Protein AF-U9T0Z0-F1 (afdb_monomer)

Solvent-accessible surface area (backbone atoms only — not comparable to full-atom values): 13185 Å² total; per-residue (Å²): 135,90,80,74,89,75,88,67,80,70,79,45,69,68,58,52,52,53,51,50,36,54,51,32,41,50,52,10,40,52,52,12,49,50,50,34,54,51,54,52,49,54,47,60,71,78,51,63,53,60,52,61,69,59,47,53,51,52,47,53,55,44,47,52,53,16,51,50,51,20,57,74,44,50,58,76,56,71,84,75,37,46,68,58,51,52,53,43,55,50,54,50,49,59,52,48,50,54,53,51,52,52,36,50,52,38,44,35,52,50,36,49,51,50,48,53,53,42,40,58,67,46,45,52,54,38,68,36,91,92,51,44,49,92,47,71,64,55,47,49,53,27,47,49,52,35,52,52,52,43,68,74,71,43,64,75,57,70,54,38,50,55,50,49,48,47,48,65,48,62,50,44,52,56,48,50,58,48,42,54,53,50,50,54,49,51,53,50,53,49,53,52,50,53,53,51,50,53,51,52,53,50,50,53,54,51,51,54,52,50,54,50,54,51,52,51,51,54,48,54,53,49,54,52,49,52,54,50,52,54,51,51,53,52,50,53,54,52,52,56,61,76,73,109

Organism: Rhizophagus irregularis (strain DAOM 181602 / DAOM 197198 / MUCL 43194) (NCBI:txid747089)

pLDDT: mean 91.02, std 11.85, range [38.59, 98.25]

Nearest PDB structures (foldseek):
  5nen-assembly1_B  TM=2.414E-01  e=6.966E+00  Serratia marcescens

Sequence (244 aa):
MNSNTNNLDKLSLPTQYTSLINFMSKLAIDIGFTYYSTMMTIRSIDDFPINWEDFENEHSMILSQADFLFNEKLIGSYHQTLDIRKEFDNLIEDEKNKFTEKNSESVKNYNLNLANSLWQVHVSPGLTADSLFEDYNEFNNALDSFMQEYTNKSFTGSEAMDIYNQYKDDKTESALETLDKMFKLRDATKAVKDAHQELIDQINQSQERLNLLLSEKYQEEFEYNEQIEELISKIDELTLQLSN

Mean predicted aligned error: 10.2 Å

Secondary structure (DSSP, 8-state):
------------HHHHHHHHHHHHHHHHHHHHHHHHHHHHHHHHHHS-S--HHHHHHHHHHHHHHHHHHHHHH--S-HHHHHHHHHHHHHHHHHHHHHHHHHHHHHHHHHHHHHHHHHHHHHTGGGGSSTT--SSHHHHHHHHHHHHHHHHHHSPPSHHHHHHHHHIIIIIHHHHHHHHHHHHHHHHHHHHHHHHHHHHHHHHHHHHHHHHHHHHHHHHHHHHHHHHHHHHHHHHHHHHHHHT-

Radius of gyration: 48.62 Å; Cα contacts (8 Å, |Δi|>4): 127; chains: 1; bounding box: 89×40×178 Å

InterPro domains:
  IPR036543 Guanylate-binding protein, C-terminal domain superfamily [SSF48340] (20-227)

Foldseek 3Di:
DDDDDDPCPPCDPVNVVLVQQVVLLVVLLCQLLVQLLVQLVVCLVPPALDFPVVLVVSNVVSNVVSVVSSVVSHDDDCVSCVVSVVVSVVSSVVSSVVSVVSNLVRLLVVLLVLLVVLCVVQAVQCLDLVNPDPDVVSNVVSVVVSLVVSVVPGRDDPSNVVSSVCCVPVVVVVSVVSNVVSVVVVVVVVVVVVVVVVVVVVVVVVVVVVVVVVVVVVVVVVVVVVVVVVVVVVVVVVVVVVVD

Structure (mmCIF, N/CA/C/O backbone):
data_AF-U9T0Z0-F1
#
_entry.id   AF-U9T0Z0-F1
#
loop_
_atom_site.group_PDB
_atom_site.id
_atom_site.type_symbol
_atom_site.label_atom_id
_atom_site.label_alt_id
_atom_site.label_comp_id
_atom_site.label_asym_id
_atom_site.label_entity_id
_atom_site.label_seq_id
_atom_site.pdbx_PDB_ins_code
_atom_site.Cartn_x
_atom_site.Cartn_y
_atom_site.Cartn_z
_atom_site.occupancy
_atom_site.B_iso_or_equiv
_atom_site.auth_seq_id
_atom_site.auth_comp_id
_atom_site.auth_asym_id
_atom_site.auth_atom_id
_atom_site.pdbx_PDB_model_num
ATOM 1 N N . MET A 1 1 ? 33.581 -30.978 -75.141 1.00 38.59 1 MET A N 1
ATOM 2 C CA . MET A 1 1 ? 34.563 -29.928 -74.814 1.00 38.59 1 MET A CA 1
ATOM 3 C C . MET A 1 1 ? 33.942 -29.031 -73.764 1.00 38.59 1 MET A C 1
ATOM 5 O O . MET A 1 1 ? 32.958 -28.365 -74.047 1.00 38.59 1 MET A O 1
ATOM 9 N N . ASN A 1 2 ? 34.469 -29.130 -72.544 1.00 43.91 2 ASN A N 1
ATOM 10 C CA . ASN A 1 2 ? 34.255 -28.175 -71.462 1.00 43.91 2 ASN A CA 1
ATOM 11 C C . ASN A 1 2 ? 34.770 -26.802 -71.886 1.00 43.91 2 ASN A C 1
ATOM 13 O O . ASN A 1 2 ? 35.886 -26.736 -72.391 1.00 43.91 2 ASN A O 1
ATOM 17 N N . SER A 1 3 ? 34.012 -25.752 -71.575 1.00 41.00 3 SER A N 1
ATOM 18 C CA . SER A 1 3 ? 34.565 -24.507 -71.034 1.00 41.00 3 SER A CA 1
ATOM 19 C C . SER A 1 3 ? 33.463 -23.710 -70.334 1.00 41.00 3 SER A C 1
ATOM 21 O O . SER A 1 3 ? 32.743 -22.929 -70.940 1.00 41.00 3 SER A O 1
ATOM 23 N N . ASN A 1 4 ? 33.381 -23.968 -69.029 1.00 44.31 4 ASN A N 1
ATOM 24 C CA . ASN A 1 4 ? 33.271 -22.996 -67.945 1.00 44.31 4 ASN A CA 1
ATOM 25 C C . ASN A 1 4 ? 32.128 -21.973 -67.980 1.00 44.31 4 ASN A C 1
ATOM 27 O O . ASN A 1 4 ? 32.244 -20.866 -68.498 1.00 44.31 4 ASN A O 1
ATOM 31 N N . THR A 1 5 ? 31.074 -22.340 -67.251 1.00 51.12 5 THR A N 1
ATOM 32 C CA . THR A 1 5 ? 30.566 -21.586 -66.093 1.00 51.12 5 THR A CA 1
ATOM 33 C C . THR A 1 5 ? 31.312 -20.279 -65.793 1.00 51.12 5 THR A C 1
ATOM 35 O O . THR A 1 5 ? 32.360 -20.291 -65.153 1.00 51.12 5 THR A O 1
ATOM 38 N N . ASN A 1 6 ? 30.719 -19.150 -66.165 1.00 44.09 6 ASN A N 1
ATOM 39 C CA . ASN A 1 6 ? 30.949 -17.881 -65.485 1.00 44.09 6 ASN A CA 1
ATOM 40 C C . ASN A 1 6 ? 29.582 -17.337 -65.066 1.00 44.09 6 ASN A C 1
ATOM 42 O O . ASN A 1 6 ? 29.103 -16.340 -65.600 1.00 44.09 6 ASN A O 1
ATOM 46 N N . ASN A 1 7 ? 28.971 -18.002 -64.079 1.00 47.88 7 ASN A N 1
ATOM 47 C CA . ASN A 1 7 ? 28.040 -17.354 -63.153 1.00 47.88 7 ASN A CA 1
ATOM 48 C C . ASN A 1 7 ? 28.842 -16.356 -62.306 1.00 47.88 7 ASN A C 1
ATOM 50 O O . ASN A 1 7 ? 29.048 -16.537 -61.111 1.00 47.88 7 ASN A O 1
ATOM 54 N N . LEU A 1 8 ? 29.374 -15.325 -62.957 1.00 46.47 8 LEU A N 1
ATOM 55 C CA . LEU A 1 8 ? 29.765 -14.105 -62.283 1.00 46.47 8 LEU A CA 1
ATOM 56 C C . LEU A 1 8 ? 28.488 -13.268 -62.238 1.00 46.47 8 LEU A C 1
ATOM 58 O O . LEU A 1 8 ? 28.290 -12.372 -63.060 1.00 46.47 8 LEU A O 1
ATOM 62 N N . ASP A 1 9 ? 27.614 -13.594 -61.285 1.00 53.09 9 ASP A N 1
ATOM 63 C CA . ASP A 1 9 ? 26.714 -12.610 -60.692 1.00 53.09 9 ASP A CA 1
ATOM 64 C C . ASP A 1 9 ? 27.615 -11.488 -60.169 1.00 53.09 9 ASP A C 1
ATOM 66 O O . ASP A 1 9 ? 28.145 -11.527 -59.058 1.00 53.09 9 ASP A O 1
ATOM 70 N N . LYS A 1 10 ? 27.934 -10.541 -61.056 1.00 55.72 10 LYS A N 1
ATOM 71 C CA . LYS A 1 10 ? 28.800 -9.407 -60.769 1.00 55.72 10 LYS A CA 1
ATOM 72 C C . LYS A 1 10 ? 28.092 -8.578 -59.710 1.00 55.72 10 LYS A C 1
ATOM 74 O O . LYS A 1 10 ? 27.240 -7.757 -60.039 1.00 55.72 10 LYS A O 1
ATOM 79 N N . LEU A 1 11 ? 28.466 -8.790 -58.451 1.00 50.94 11 LEU A N 1
ATOM 80 C CA . LEU A 1 11 ? 28.248 -7.842 -57.366 1.00 50.94 11 LEU A CA 1
ATOM 81 C C . LEU A 1 11 ? 28.642 -6.456 -57.879 1.00 50.94 11 LEU A C 1
ATOM 83 O O . LEU A 1 11 ? 29.819 -6.168 -58.096 1.00 50.94 11 LEU A O 1
ATOM 87 N N . SER A 1 12 ? 27.642 -5.622 -58.147 1.00 57.31 12 SER A N 1
ATOM 88 C CA . SER A 1 12 ? 27.884 -4.241 -58.533 1.00 57.31 12 SER A CA 1
ATOM 89 C C . SER A 1 12 ? 28.393 -3.478 -57.304 1.00 57.31 12 SER A C 1
ATOM 91 O O . SER A 1 12 ? 27.980 -3.772 -56.180 1.00 57.31 12 SER A O 1
ATOM 93 N N . LEU A 1 13 ? 29.288 -2.502 -57.496 1.00 60.97 13 LEU A N 1
ATOM 94 C CA . LEU A 1 13 ? 29.787 -1.643 -56.409 1.00 60.97 13 LEU A CA 1
ATOM 95 C C . LEU A 1 13 ? 28.650 -1.039 -55.547 1.00 60.97 13 LEU A C 1
ATOM 97 O O . LEU A 1 13 ? 28.779 -1.061 -54.323 1.00 60.97 13 LEU A O 1
ATOM 101 N N . PRO A 1 14 ? 27.509 -0.594 -56.122 1.00 65.44 14 PRO A N 1
ATOM 102 C CA . PRO A 1 14 ? 26.334 -0.199 -55.341 1.00 65.44 14 PRO A CA 1
ATOM 103 C C . PRO A 1 14 ? 25.809 -1.296 -54.404 1.00 65.44 14 PRO A C 1
ATOM 105 O O . PRO A 1 14 ? 25.533 -1.026 -53.240 1.00 65.44 14 PRO A O 1
ATOM 108 N N . THR A 1 15 ? 25.731 -2.548 -54.870 1.00 70.25 15 THR A N 1
ATOM 109 C CA . THR A 1 15 ? 25.259 -3.690 -54.066 1.00 70.25 15 THR A CA 1
ATOM 110 C C . THR A 1 15 ? 26.206 -4.003 -52.904 1.00 70.25 15 THR A C 1
ATOM 112 O O . THR A 1 15 ? 25.755 -4.342 -51.810 1.00 70.25 15 THR A O 1
ATOM 115 N N . GLN A 1 16 ? 27.519 -3.858 -53.112 1.00 73.00 16 GLN A N 1
ATOM 116 C CA . GLN A 1 16 ? 28.525 -4.045 -52.061 1.00 73.00 16 GLN A CA 1
ATOM 117 C C . GLN A 1 16 ? 28.451 -2.942 -50.999 1.00 73.00 16 GLN A C 1
ATOM 119 O O . GLN A 1 16 ? 28.505 -3.239 -49.808 1.00 73.00 16 GLN A O 1
ATOM 124 N N . TYR A 1 17 ? 28.259 -1.686 -51.415 1.00 78.75 17 TYR A N 1
ATOM 125 C CA . TYR A 1 17 ? 28.116 -0.553 -50.500 1.00 78.75 17 TYR A CA 1
ATOM 126 C C . TYR A 1 17 ? 26.843 -0.659 -49.647 1.00 78.75 17 TYR A C 1
ATOM 128 O O . TYR A 1 17 ? 26.904 -0.502 -48.431 1.00 78.75 17 TYR A O 1
ATOM 136 N N . THR A 1 18 ? 25.708 -1.029 -50.250 1.00 81.69 18 THR A N 1
ATOM 137 C CA . THR A 1 18 ? 24.464 -1.303 -49.510 1.00 81.69 18 THR A CA 1
ATOM 138 C C . THR A 1 18 ? 24.619 -2.475 -48.539 1.00 81.69 18 THR A C 1
ATOM 140 O O . THR A 1 18 ? 24.148 -2.399 -47.408 1.00 81.69 18 THR A O 1
ATOM 143 N N . SER A 1 19 ? 25.317 -3.543 -48.937 1.00 85.50 19 SER A N 1
ATOM 144 C CA . SER A 1 19 ? 25.561 -4.693 -48.053 1.00 85.50 19 SER A CA 1
ATOM 145 C C . SER A 1 19 ? 26.420 -4.315 -46.843 1.00 85.50 19 SER A C 1
ATOM 147 O O . SER A 1 19 ? 26.127 -4.741 -45.728 1.00 85.50 19 SER A O 1
ATOM 149 N N . LEU A 1 20 ? 27.445 -3.481 -47.047 1.00 88.06 20 LEU A N 1
ATOM 150 C CA . LEU A 1 20 ? 28.286 -2.969 -45.968 1.00 88.06 20 LEU A CA 1
ATOM 151 C C . LEU A 1 20 ? 27.499 -2.057 -45.018 1.00 88.06 20 LEU A C 1
ATOM 153 O O . LEU A 1 20 ? 27.616 -2.221 -43.807 1.00 88.06 20 LEU A O 1
ATOM 157 N N . ILE A 1 21 ? 26.667 -1.150 -45.546 1.00 87.44 21 ILE A N 1
ATOM 158 C CA . ILE A 1 21 ? 25.781 -0.309 -44.724 1.00 87.44 21 ILE A CA 1
ATOM 159 C C . ILE A 1 21 ? 24.859 -1.181 -43.873 1.00 87.44 21 ILE A C 1
ATOM 161 O O . ILE A 1 21 ? 24.780 -0.969 -42.668 1.00 87.44 21 ILE A O 1
ATOM 165 N N . ASN A 1 22 ? 24.215 -2.193 -44.460 1.00 88.25 22 ASN A N 1
ATOM 166 C CA . ASN A 1 22 ? 23.315 -3.083 -43.724 1.00 88.25 22 ASN A CA 1
ATOM 167 C C . ASN A 1 22 ? 24.045 -3.867 -42.624 1.00 88.25 22 ASN A C 1
ATOM 169 O O . ASN A 1 22 ? 23.523 -4.009 -41.522 1.00 88.25 22 ASN A O 1
ATOM 173 N N . PHE A 1 23 ? 25.252 -4.370 -42.907 1.00 91.56 23 PHE A N 1
ATOM 174 C CA . PHE A 1 23 ? 26.069 -5.069 -41.914 1.00 91.56 23 PHE A CA 1
ATOM 175 C C . PHE A 1 23 ? 26.463 -4.148 -40.754 1.00 91.56 23 PHE A C 1
ATOM 177 O O . PHE A 1 23 ? 26.247 -4.492 -39.594 1.00 91.56 23 PHE A O 1
ATOM 184 N N . MET A 1 24 ? 26.990 -2.962 -41.064 1.00 93.88 24 MET A N 1
ATOM 185 C CA . MET A 1 24 ? 27.407 -1.988 -40.053 1.00 93.88 24 MET A CA 1
ATOM 186 C C . MET A 1 24 ? 26.223 -1.445 -39.248 1.00 93.88 24 MET A C 1
ATOM 188 O O . MET A 1 24 ? 26.362 -1.210 -38.057 1.00 93.88 24 MET A O 1
ATOM 192 N N . SER A 1 25 ? 25.051 -1.305 -39.872 1.00 93.81 25 SER A N 1
ATOM 193 C CA . SER A 1 25 ? 23.813 -0.883 -39.207 1.00 93.81 25 SER A CA 1
ATOM 194 C C . SER A 1 25 ? 23.359 -1.890 -38.153 1.00 93.81 25 SER A C 1
ATOM 196 O O . SER A 1 25 ? 23.056 -1.504 -37.030 1.00 93.81 25 SER A O 1
ATOM 198 N N . LYS A 1 26 ? 23.383 -3.188 -38.481 1.00 93.81 26 LYS A N 1
ATOM 199 C CA . LYS A 1 26 ? 23.082 -4.250 -37.509 1.00 93.81 26 LYS A CA 1
ATOM 200 C C . LYS A 1 26 ? 24.097 -4.279 -36.376 1.00 93.81 26 LYS A C 1
ATOM 202 O O . LYS A 1 26 ? 23.711 -4.315 -35.219 1.00 93.81 26 LYS A O 1
ATOM 207 N N . LEU A 1 27 ? 25.384 -4.180 -36.707 1.00 95.19 27 LEU A N 1
ATOM 208 C CA . LEU A 1 27 ? 26.444 -4.120 -35.704 1.00 95.19 27 LEU A CA 1
ATOM 209 C C . LEU A 1 27 ? 26.287 -2.906 -34.769 1.00 95.19 27 LEU A C 1
ATOM 211 O O . LEU A 1 27 ? 26.534 -3.023 -33.572 1.00 95.19 27 LEU A O 1
ATOM 215 N N . ALA A 1 28 ? 25.875 -1.753 -35.302 1.00 96.12 28 ALA A N 1
ATOM 216 C CA . ALA A 1 28 ? 25.601 -0.553 -34.518 1.00 96.12 28 ALA A CA 1
ATOM 217 C C . ALA A 1 28 ? 24.442 -0.769 -33.535 1.00 96.12 28 ALA A C 1
ATOM 219 O O . ALA A 1 28 ? 24.597 -0.458 -32.353 1.00 96.12 28 ALA A O 1
ATOM 220 N N . ILE A 1 29 ? 23.321 -1.335 -34.008 1.00 97.12 29 ILE A N 1
ATOM 221 C CA . ILE A 1 29 ? 22.177 -1.705 -33.161 1.00 97.12 29 ILE A CA 1
ATOM 222 C C . ILE A 1 29 ? 22.630 -2.673 -32.068 1.00 97.12 29 ILE A C 1
ATOM 224 O O . ILE A 1 29 ? 22.435 -2.384 -30.891 1.00 97.12 29 ILE A O 1
ATOM 228 N N . ASP A 1 30 ? 23.282 -3.775 -32.446 1.00 97.19 30 ASP A N 1
ATOM 229 C CA . ASP A 1 30 ? 23.693 -4.827 -31.517 1.00 97.19 30 ASP A CA 1
ATOM 230 C C . ASP A 1 30 ? 24.586 -4.273 -30.401 1.00 97.19 30 ASP A C 1
ATOM 232 O O . ASP A 1 30 ? 24.366 -4.577 -29.231 1.00 97.19 30 ASP A O 1
ATOM 236 N N . ILE A 1 31 ? 25.572 -3.433 -30.732 1.00 96.31 31 ILE A N 1
ATOM 237 C CA . ILE A 1 31 ? 26.496 -2.862 -29.743 1.00 96.31 31 ILE A CA 1
ATOM 238 C C . ILE A 1 31 ? 25.771 -1.893 -28.806 1.00 96.31 31 ILE A C 1
ATOM 240 O O . ILE A 1 31 ? 25.906 -2.017 -27.587 1.00 96.31 31 ILE A O 1
ATOM 244 N N . GLY A 1 32 ? 25.021 -0.933 -29.357 1.00 97.69 32 GLY A N 1
ATOM 245 C CA . GLY A 1 32 ? 24.317 0.067 -28.553 1.00 97.69 32 GLY A CA 1
ATOM 246 C C . GLY A 1 32 ? 23.276 -0.578 -27.639 1.00 97.69 32 GLY A C 1
ATOM 247 O O . GLY A 1 32 ? 23.251 -0.316 -26.436 1.00 97.69 32 GLY A O 1
ATOM 248 N N . PHE A 1 33 ? 22.469 -1.488 -28.189 1.00 98.12 33 PHE A N 1
ATOM 249 C CA . PHE A 1 33 ? 21.406 -2.163 -27.454 1.00 98.12 33 PHE A CA 1
ATOM 250 C C . PHE A 1 33 ? 21.966 -3.110 -26.390 1.00 98.12 33 PHE A C 1
ATOM 252 O O . PHE A 1 33 ? 21.522 -3.078 -25.243 1.00 98.12 33 PHE A O 1
ATOM 259 N N . THR A 1 34 ? 22.989 -3.905 -26.729 1.00 97.94 34 THR A N 1
ATOM 260 C CA . THR A 1 34 ? 23.633 -4.803 -25.756 1.00 97.94 34 THR A CA 1
ATOM 261 C C . THR A 1 34 ? 24.222 -4.013 -24.597 1.00 97.94 34 THR A C 1
ATOM 263 O O . THR A 1 34 ? 24.068 -4.427 -23.449 1.00 97.94 34 THR A O 1
ATOM 266 N N . TYR A 1 35 ? 24.864 -2.871 -24.870 1.00 97.81 35 TYR A N 1
ATOM 267 C CA . TYR A 1 35 ? 25.375 -2.003 -23.813 1.00 97.81 35 TYR A CA 1
ATOM 268 C C . TYR A 1 35 ? 24.240 -1.527 -22.896 1.00 97.81 35 TYR A C 1
ATOM 270 O O . TYR A 1 35 ? 24.327 -1.709 -21.681 1.00 97.81 35 TYR A O 1
ATOM 278 N N . TYR A 1 36 ? 23.167 -0.980 -23.477 1.00 98.19 36 TYR A N 1
ATOM 279 C CA . TYR A 1 36 ? 22.010 -0.488 -22.728 1.00 98.19 36 TYR A CA 1
ATOM 280 C C . TYR A 1 36 ? 21.386 -1.579 -21.845 1.00 98.19 36 TYR A C 1
ATOM 282 O O . TYR A 1 36 ? 21.323 -1.426 -20.624 1.00 98.19 36 TYR A O 1
ATOM 290 N N . SER A 1 37 ? 20.994 -2.708 -22.445 1.00 97.31 37 SER A N 1
ATOM 291 C CA . SER A 1 37 ? 20.327 -3.813 -21.746 1.00 97.31 37 SER A CA 1
ATOM 292 C C . SER A 1 37 ? 21.221 -4.415 -20.657 1.00 97.31 37 SER A C 1
ATOM 294 O O . SER A 1 37 ? 20.757 -4.674 -19.547 1.00 97.31 37 SER A O 1
ATOM 296 N N . THR A 1 38 ? 22.528 -4.554 -20.909 1.00 96.75 38 THR A N 1
ATOM 297 C CA . THR A 1 38 ? 23.478 -5.069 -19.907 1.00 96.75 38 THR A CA 1
ATOM 298 C C . THR A 1 38 ? 23.594 -4.135 -18.707 1.00 96.75 38 THR A C 1
ATOM 300 O O . THR A 1 38 ? 23.497 -4.590 -17.568 1.00 96.75 38 THR A O 1
ATOM 303 N N . MET A 1 39 ? 23.778 -2.833 -18.941 1.00 96.06 39 MET A N 1
ATOM 304 C CA . MET A 1 39 ? 23.931 -1.872 -17.848 1.00 96.06 39 MET A CA 1
ATOM 305 C C . MET A 1 39 ? 22.646 -1.733 -17.029 1.00 96.06 39 MET A C 1
ATOM 307 O O . MET A 1 39 ? 22.704 -1.769 -15.800 1.00 96.06 39 MET A O 1
ATOM 311 N N . MET A 1 40 ? 21.484 -1.672 -17.685 1.00 94.06 40 MET A N 1
ATOM 312 C CA . MET A 1 40 ? 20.193 -1.661 -16.990 1.00 94.06 40 MET A CA 1
ATOM 313 C C . MET A 1 40 ? 19.946 -2.963 -16.218 1.00 94.06 40 MET A C 1
ATOM 315 O O . MET A 1 40 ? 19.443 -2.930 -15.096 1.00 94.06 40 MET A O 1
ATOM 319 N N . THR A 1 41 ? 20.356 -4.114 -16.762 1.00 94.31 41 THR A N 1
ATOM 320 C CA . THR A 1 41 ? 20.249 -5.404 -16.065 1.00 94.31 41 THR A CA 1
ATOM 321 C C . THR A 1 41 ? 21.049 -5.403 -14.770 1.00 94.31 41 THR A C 1
ATOM 323 O O . THR A 1 41 ? 20.492 -5.779 -13.739 1.00 94.31 41 THR A O 1
ATOM 326 N N . ILE A 1 42 ? 22.311 -4.955 -14.810 1.00 91.25 42 ILE A N 1
ATOM 327 C CA . ILE A 1 42 ? 23.180 -4.857 -13.627 1.00 91.25 42 ILE A CA 1
ATOM 328 C C . ILE A 1 42 ? 22.509 -3.988 -12.557 1.00 91.25 42 ILE A C 1
ATOM 330 O O . ILE A 1 42 ? 22.304 -4.450 -11.437 1.00 91.25 42 ILE A O 1
ATOM 334 N N . ARG A 1 43 ? 22.045 -2.788 -12.932 1.00 87.38 43 ARG A N 1
ATOM 335 C CA . ARG A 1 43 ? 21.297 -1.899 -12.027 1.00 87.38 43 ARG A CA 1
ATOM 336 C C . ARG A 1 43 ? 20.064 -2.569 -11.430 1.00 87.38 43 ARG A C 1
ATOM 338 O O . ARG A 1 43 ? 19.808 -2.464 -10.237 1.00 87.38 43 ARG A O 1
ATOM 345 N N . SER A 1 44 ? 19.314 -3.309 -12.241 1.00 84.44 44 SER A N 1
ATOM 346 C CA . SER A 1 44 ? 18.075 -3.948 -11.795 1.00 84.44 44 SER A CA 1
ATOM 347 C C . SER A 1 44 ? 18.259 -5.111 -10.816 1.00 84.44 44 SER A C 1
ATOM 349 O O . SER A 1 44 ? 17.274 -5.561 -10.229 1.00 84.44 44 SER A O 1
ATOM 351 N N . ILE A 1 45 ? 19.466 -5.673 -10.721 1.00 82.69 45 ILE A N 1
ATOM 352 C CA . ILE A 1 45 ? 19.782 -6.766 -9.794 1.00 82.69 45 ILE A CA 1
ATOM 353 C C . ILE A 1 45 ? 20.199 -6.192 -8.445 1.00 82.69 45 ILE A C 1
ATOM 355 O O . ILE A 1 45 ? 19.740 -6.682 -7.416 1.00 82.69 45 ILE A O 1
ATOM 359 N N . ASP A 1 46 ? 21.043 -5.164 -8.467 1.00 80.25 46 ASP A N 1
ATOM 360 C CA . ASP A 1 46 ? 21.693 -4.660 -7.261 1.00 80.25 46 ASP A CA 1
ATOM 361 C C . ASP A 1 46 ? 20.850 -3.601 -6.533 1.00 80.25 46 ASP A C 1
ATOM 363 O O . ASP A 1 46 ? 20.842 -3.571 -5.302 1.00 80.25 46 ASP A O 1
ATOM 367 N N . ASP A 1 47 ? 20.106 -2.772 -7.276 1.00 83.38 47 ASP A N 1
ATOM 368 C CA . ASP A 1 47 ? 19.604 -1.498 -6.748 1.00 83.38 47 ASP A CA 1
ATOM 369 C C . ASP A 1 47 ? 18.065 -1.419 -6.623 1.00 83.38 47 ASP A C 1
ATOM 371 O O . ASP A 1 47 ? 17.554 -0.486 -6.011 1.00 83.38 47 ASP A O 1
ATOM 375 N N . PHE A 1 48 ? 17.285 -2.360 -7.173 1.00 89.19 48 PHE A N 1
ATOM 376 C CA . PHE A 1 48 ? 15.813 -2.263 -7.130 1.00 89.19 48 PHE A CA 1
ATOM 377 C C . PHE A 1 48 ? 15.238 -2.562 -5.727 1.00 89.19 48 PHE A C 1
ATOM 379 O O . PHE A 1 48 ? 15.622 -3.561 -5.113 1.00 89.19 48 PHE A O 1
ATOM 386 N N . PRO A 1 49 ? 14.234 -1.794 -5.246 1.00 93.31 49 PRO A N 1
ATOM 387 C CA . PRO A 1 49 ? 13.614 -0.632 -5.895 1.00 93.31 49 PRO A CA 1
ATOM 388 C C . PRO A 1 49 ? 14.478 0.637 -5.833 1.00 93.31 49 PRO A C 1
ATOM 390 O O . PRO A 1 49 ? 15.074 0.941 -4.802 1.00 93.31 49 PRO A O 1
ATOM 393 N N . ILE A 1 50 ? 14.449 1.421 -6.913 1.00 91.56 50 ILE A N 1
ATOM 394 C CA . ILE A 1 50 ? 15.123 2.723 -7.020 1.00 91.56 50 ILE A CA 1
ATOM 395 C C . ILE A 1 50 ? 14.065 3.834 -7.050 1.00 91.56 50 ILE A C 1
ATOM 397 O O . ILE A 1 50 ? 12.978 3.654 -7.609 1.00 91.56 50 ILE A O 1
ATOM 401 N N . ASN A 1 51 ? 14.383 5.003 -6.482 1.00 92.12 51 ASN A N 1
ATOM 402 C CA . ASN A 1 51 ? 13.547 6.193 -6.642 1.00 92.12 51 ASN A CA 1
ATOM 403 C C . ASN A 1 51 ? 13.412 6.561 -8.132 1.00 92.12 51 ASN A C 1
ATOM 405 O O . ASN A 1 51 ? 14.375 6.466 -8.886 1.00 92.12 51 ASN A O 1
ATOM 409 N N . TRP A 1 52 ? 12.230 7.010 -8.553 1.00 93.44 52 TRP A N 1
ATOM 410 C CA . TRP A 1 52 ? 11.968 7.412 -9.934 1.00 93.44 52 TRP A CA 1
ATOM 411 C C . TRP A 1 52 ? 12.921 8.486 -10.471 1.00 93.44 52 TRP A C 1
ATOM 413 O O . TRP A 1 52 ? 13.304 8.414 -11.636 1.00 93.44 52 TRP A O 1
ATOM 423 N N . GLU A 1 53 ? 13.336 9.450 -9.647 1.00 93.06 53 GLU A N 1
ATOM 424 C CA . GLU A 1 53 ? 14.299 10.475 -10.073 1.00 93.06 53 GLU A CA 1
ATOM 425 C C . GLU A 1 53 ? 15.659 9.852 -10.417 1.00 93.06 53 GLU A C 1
ATOM 427 O O . GLU A 1 53 ? 16.206 10.086 -11.496 1.00 93.06 53 GLU A O 1
ATOM 432 N N . ASP A 1 54 ? 16.170 8.994 -9.535 1.00 92.81 54 ASP A N 1
ATOM 433 C CA . ASP A 1 54 ? 17.433 8.286 -9.743 1.00 92.81 54 ASP A CA 1
ATOM 434 C C . ASP A 1 54 ? 17.337 7.302 -10.918 1.00 92.81 54 ASP A C 1
ATOM 436 O O . ASP A 1 54 ? 18.259 7.215 -11.730 1.00 92.81 54 ASP A O 1
ATOM 440 N N . PHE A 1 55 ? 16.201 6.614 -11.063 1.00 94.06 55 PHE A N 1
ATOM 441 C CA . PHE A 1 55 ? 15.936 5.709 -12.179 1.00 94.06 55 PHE A CA 1
ATOM 442 C C . PHE A 1 55 ? 16.008 6.435 -13.531 1.00 94.06 55 PHE A C 1
ATOM 444 O O . PHE A 1 55 ? 16.701 5.970 -14.437 1.00 94.06 55 PHE A O 1
ATOM 451 N N . GLU A 1 56 ? 15.346 7.588 -13.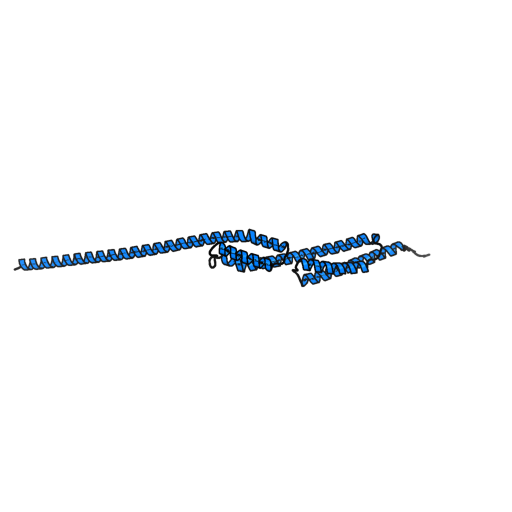680 1.00 94.00 56 GLU A N 1
ATOM 452 C CA . GLU A 1 56 ? 15.371 8.355 -14.936 1.00 94.00 56 GLU A CA 1
ATOM 453 C C . GLU A 1 56 ? 16.749 8.977 -15.216 1.00 94.00 56 GLU A C 1
ATOM 455 O O . GLU A 1 56 ? 17.174 9.056 -16.376 1.00 94.00 56 GLU A O 1
ATOM 460 N N . ASN A 1 57 ? 17.482 9.376 -14.172 1.00 94.50 57 ASN A N 1
ATOM 461 C CA . ASN A 1 57 ? 18.849 9.883 -14.298 1.00 94.50 57 ASN A CA 1
ATOM 462 C C . ASN A 1 57 ? 19.812 8.795 -14.798 1.00 94.50 57 ASN A C 1
ATOM 464 O O . ASN A 1 57 ? 20.542 9.010 -15.771 1.00 94.50 57 ASN A O 1
ATOM 468 N N . GLU A 1 58 ? 19.787 7.614 -14.178 1.00 92.69 58 GLU A N 1
ATOM 469 C CA . GLU A 1 58 ? 20.594 6.461 -14.593 1.00 92.69 58 GLU A CA 1
ATOM 470 C C . GLU A 1 58 ? 20.224 6.013 -16.009 1.00 92.69 58 GLU A C 1
ATOM 472 O O . GLU A 1 58 ? 21.105 5.827 -16.852 1.00 92.69 58 GLU A O 1
ATOM 477 N N . HIS A 1 59 ? 18.924 5.932 -16.307 1.00 94.69 59 HIS A N 1
ATOM 478 C CA . HIS A 1 59 ? 18.433 5.621 -17.644 1.00 94.69 59 HIS A CA 1
ATOM 479 C C . HIS A 1 59 ? 18.994 6.592 -18.690 1.00 94.69 59 HIS A C 1
ATOM 481 O O . HIS A 1 59 ? 19.523 6.171 -19.719 1.00 94.69 59 HIS A O 1
ATOM 487 N N . SER A 1 60 ? 18.921 7.898 -18.421 1.00 96.44 60 SER A N 1
ATOM 488 C CA . SER A 1 60 ? 19.411 8.936 -19.333 1.00 96.44 60 SER A CA 1
ATOM 489 C C . SER A 1 60 ? 20.921 8.837 -19.563 1.00 96.44 60 SER A C 1
ATOM 491 O O . SER A 1 60 ? 21.391 8.987 -20.694 1.00 96.44 60 SER A O 1
ATOM 493 N N . MET A 1 61 ? 21.692 8.547 -18.512 1.00 96.44 61 MET A N 1
ATOM 494 C CA . MET A 1 61 ? 23.141 8.364 -18.610 1.00 96.44 61 MET A CA 1
ATOM 495 C C . MET A 1 61 ? 23.503 7.129 -19.446 1.00 96.44 61 MET A C 1
ATOM 497 O O . MET A 1 61 ? 24.347 7.212 -20.343 1.00 96.44 61 MET A O 1
ATOM 501 N N . ILE A 1 62 ? 22.859 5.991 -19.176 1.00 97.00 62 ILE A N 1
ATOM 502 C CA . ILE A 1 62 ? 23.105 4.733 -19.891 1.00 97.00 62 ILE A CA 1
ATOM 503 C C . ILE A 1 62 ? 22.692 4.866 -21.359 1.00 97.00 62 ILE A C 1
ATOM 505 O O . ILE A 1 62 ? 23.459 4.472 -22.241 1.00 97.00 62 ILE A O 1
ATOM 509 N N . LEU A 1 63 ? 21.530 5.469 -21.630 1.00 97.50 63 LEU A N 1
ATOM 510 C CA . LEU A 1 63 ? 21.046 5.720 -22.984 1.00 97.50 63 LEU A CA 1
ATOM 511 C C . LEU A 1 63 ? 22.007 6.612 -23.769 1.00 97.50 63 LEU A C 1
ATOM 513 O O . LEU A 1 63 ? 22.381 6.257 -24.879 1.00 97.50 63 LEU A O 1
ATOM 517 N N . SER A 1 64 ? 22.484 7.711 -23.181 1.00 97.69 64 SER A N 1
ATOM 518 C CA . SER A 1 64 ? 23.453 8.602 -23.832 1.00 97.69 64 SER A CA 1
ATOM 519 C C . SER A 1 64 ? 24.713 7.854 -24.295 1.00 97.69 64 SER A C 1
ATOM 521 O O . SER A 1 64 ? 25.198 8.046 -25.414 1.00 97.69 64 SER A O 1
ATOM 523 N N . GLN A 1 65 ? 25.219 6.932 -23.470 1.00 97.75 65 GLN A N 1
ATOM 524 C CA . GLN A 1 65 ? 26.379 6.118 -23.830 1.00 97.75 65 GLN A CA 1
ATOM 525 C C . GLN A 1 65 ? 26.046 5.044 -24.881 1.00 97.75 65 GLN A C 1
ATOM 527 O O . GLN A 1 65 ? 26.861 4.796 -25.773 1.00 97.75 65 GLN A O 1
ATOM 532 N N . ALA A 1 66 ? 24.863 4.431 -24.817 1.00 97.81 66 ALA A N 1
ATOM 533 C CA . ALA A 1 66 ? 24.381 3.499 -25.836 1.00 97.81 66 ALA A CA 1
ATOM 534 C C . ALA A 1 66 ? 24.228 4.187 -27.204 1.00 97.81 66 ALA A C 1
ATOM 536 O O . ALA A 1 66 ? 24.713 3.674 -28.213 1.00 97.81 66 ALA A O 1
ATOM 537 N N . ASP A 1 67 ? 23.636 5.383 -27.219 1.00 97.31 67 ASP A N 1
ATOM 538 C CA . ASP A 1 67 ? 23.497 6.253 -28.386 1.00 97.31 67 ASP A CA 1
ATOM 539 C C . ASP A 1 67 ? 24.859 6.615 -28.980 1.00 97.31 67 ASP A C 1
ATOM 541 O O . ASP A 1 67 ? 25.049 6.573 -30.198 1.00 97.31 67 ASP A O 1
ATOM 545 N N . PHE A 1 68 ? 25.833 6.966 -28.137 1.00 97.50 68 PHE A N 1
ATOM 546 C CA . PHE A 1 68 ? 27.190 7.247 -28.595 1.00 97.50 68 PHE A CA 1
ATOM 547 C C . PHE A 1 68 ? 27.794 6.039 -29.325 1.00 97.50 68 PHE A C 1
ATOM 549 O O . PHE A 1 68 ? 28.287 6.183 -30.444 1.00 97.50 68 PHE A O 1
ATOM 556 N N . LEU A 1 69 ? 27.710 4.847 -28.725 1.00 96.88 69 LEU A N 1
ATOM 557 C CA . LEU A 1 69 ? 28.257 3.615 -29.303 1.00 96.88 69 LEU A CA 1
ATOM 558 C C . LEU A 1 69 ? 27.548 3.217 -30.604 1.00 96.88 69 LEU A C 1
ATOM 560 O O . LEU A 1 69 ? 28.205 2.812 -31.565 1.00 96.88 69 LEU A O 1
ATOM 564 N N . PHE A 1 70 ? 26.225 3.375 -30.655 1.00 97.06 70 PHE A N 1
ATOM 565 C CA . PHE A 1 70 ? 25.429 3.174 -31.862 1.00 97.06 70 PHE A CA 1
ATOM 566 C C . PHE A 1 70 ? 25.901 4.106 -32.991 1.00 97.06 70 PHE A C 1
ATOM 568 O O . PHE A 1 70 ? 26.247 3.650 -34.084 1.00 97.06 70 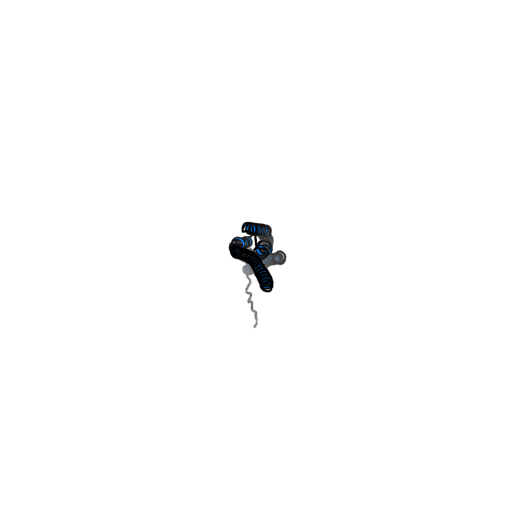PHE A O 1
ATOM 575 N N . ASN A 1 71 ? 25.997 5.412 -32.720 1.00 94.56 71 ASN A N 1
ATOM 576 C CA . ASN A 1 71 ? 26.380 6.403 -33.728 1.00 94.56 71 ASN A CA 1
ATOM 577 C C . ASN A 1 71 ? 27.836 6.253 -34.193 1.00 94.56 71 ASN A C 1
ATOM 579 O O . ASN A 1 71 ? 28.127 6.526 -35.354 1.00 94.56 71 ASN A O 1
ATOM 583 N N . GLU A 1 72 ? 28.749 5.795 -33.330 1.00 95.12 72 GLU A N 1
ATOM 584 C CA . GLU A 1 72 ? 30.153 5.558 -33.695 1.00 95.12 72 GLU A CA 1
ATOM 585 C C . GLU A 1 72 ? 30.299 4.476 -34.781 1.00 95.12 72 GLU A C 1
ATOM 587 O O . GLU A 1 72 ? 31.227 4.515 -35.592 1.00 95.12 72 GLU A O 1
ATOM 592 N N . LYS A 1 73 ? 29.389 3.494 -34.807 1.00 91.44 73 LYS A N 1
ATOM 593 C CA . LYS A 1 73 ? 29.417 2.374 -35.763 1.00 91.44 73 LYS A CA 1
ATOM 594 C C . LYS A 1 73 ? 28.517 2.580 -36.973 1.00 91.44 73 LYS A C 1
ATOM 596 O O . LYS A 1 73 ? 28.700 1.903 -37.987 1.00 91.44 73 LYS A O 1
ATOM 601 N N . LEU A 1 74 ? 27.571 3.506 -36.889 1.00 91.56 74 LEU A N 1
ATOM 602 C CA . LEU A 1 74 ? 26.636 3.787 -37.964 1.00 91.56 74 LEU A CA 1
ATOM 603 C C . LEU A 1 74 ? 27.345 4.463 -39.147 1.00 91.56 74 LEU A C 1
ATOM 605 O O . LEU A 1 74 ? 28.001 5.493 -39.005 1.00 91.56 74 LEU A O 1
ATOM 609 N N . ILE A 1 75 ? 27.179 3.898 -40.345 1.00 88.62 75 ILE A N 1
ATOM 610 C CA . ILE A 1 75 ? 27.703 4.472 -41.590 1.00 88.62 75 ILE A CA 1
ATOM 611 C C . ILE A 1 75 ? 26.579 4.693 -42.601 1.00 88.62 75 ILE A C 1
ATOM 613 O O . ILE A 1 75 ? 25.643 3.903 -42.699 1.00 88.62 75 ILE A O 1
ATOM 617 N N . GLY A 1 76 ? 26.707 5.750 -43.397 1.00 85.94 76 GLY A N 1
ATOM 618 C CA . GLY A 1 76 ? 25.725 6.134 -44.409 1.00 85.94 76 GLY A CA 1
ATOM 619 C C . GLY A 1 76 ? 25.219 7.555 -44.196 1.00 85.94 76 GLY A C 1
ATOM 620 O O . GLY A 1 76 ? 25.511 8.204 -43.193 1.00 85.94 76 GLY A O 1
ATOM 621 N N . SER A 1 77 ? 24.483 8.070 -45.177 1.00 85.69 77 SER A N 1
ATOM 622 C CA . SER A 1 77 ? 23.792 9.352 -45.028 1.00 85.69 77 SER A CA 1
ATOM 623 C C . SER A 1 77 ? 22.571 9.208 -44.122 1.00 85.69 77 SER A C 1
ATOM 625 O O . SER A 1 77 ? 21.988 8.130 -44.027 1.00 85.69 77 SER A O 1
ATOM 627 N N . TYR A 1 78 ? 22.119 10.319 -43.539 1.00 86.50 78 TYR A N 1
ATOM 628 C CA . TYR A 1 78 ? 20.920 10.358 -42.695 1.00 86.50 78 TYR A CA 1
ATOM 629 C C . TYR A 1 78 ? 19.699 9.657 -43.318 1.00 86.50 78 TYR A C 1
ATOM 631 O O . TYR A 1 78 ? 18.990 8.920 -42.646 1.00 86.50 78 TYR A O 1
ATOM 639 N N . HIS A 1 79 ? 19.467 9.834 -44.625 1.00 87.94 79 HIS A N 1
ATOM 640 C CA . HIS A 1 79 ? 18.322 9.215 -45.306 1.00 87.94 79 HIS A CA 1
ATOM 641 C C . HIS A 1 79 ? 18.459 7.692 -45.425 1.00 87.94 79 HIS A C 1
ATOM 643 O O . HIS A 1 79 ? 17.455 6.994 -45.483 1.00 87.94 79 HIS A O 1
ATOM 649 N N . GLN A 1 80 ? 19.689 7.177 -45.474 1.00 84.31 80 GLN A N 1
ATOM 650 C CA 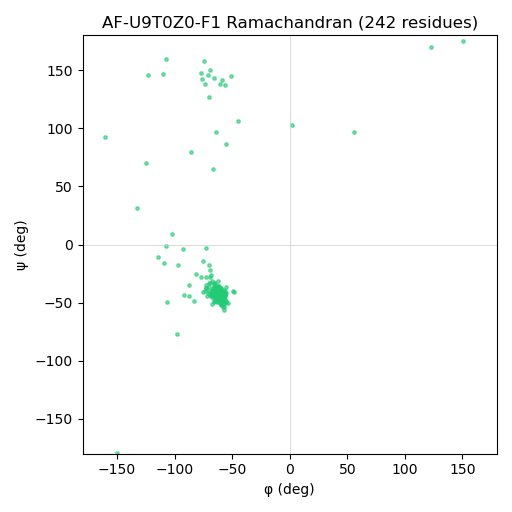. GLN A 1 80 ? 19.957 5.741 -45.572 1.00 84.31 80 GLN A CA 1
ATOM 651 C C . GLN A 1 80 ? 19.865 5.041 -44.218 1.00 84.31 80 GLN A C 1
ATOM 653 O O . GLN A 1 80 ? 19.616 3.841 -44.179 1.00 84.31 80 GLN A O 1
ATOM 658 N N . THR A 1 81 ? 20.075 5.773 -43.124 1.00 90.06 81 THR A N 1
ATOM 659 C CA . THR A 1 81 ? 20.129 5.213 -41.770 1.00 90.06 81 THR A CA 1
ATOM 660 C C . THR A 1 81 ? 18.901 5.542 -40.926 1.00 90.06 81 THR A C 1
ATOM 662 O O . THR A 1 81 ? 18.808 5.087 -39.790 1.00 90.06 81 THR A O 1
ATOM 665 N N . LEU A 1 82 ? 17.937 6.294 -41.464 1.00 91.94 82 LEU A N 1
ATOM 666 C CA . LEU A 1 82 ? 16.750 6.723 -40.726 1.00 91.94 82 LEU A CA 1
ATOM 667 C C . LEU A 1 82 ? 15.941 5.548 -40.162 1.00 91.94 82 LEU A C 1
ATOM 669 O O . LEU A 1 82 ? 15.548 5.582 -38.999 1.00 91.94 82 LEU A O 1
ATOM 673 N N . ASP A 1 83 ? 15.696 4.513 -40.965 1.00 93.69 83 ASP A N 1
ATOM 674 C CA . ASP A 1 83 ? 14.916 3.356 -40.514 1.00 93.69 83 ASP A CA 1
ATOM 675 C C . ASP A 1 83 ? 15.688 2.516 -39.486 1.00 93.69 83 ASP A C 1
ATOM 677 O O . ASP A 1 83 ? 15.096 2.035 -38.527 1.00 93.69 83 ASP A O 1
ATOM 681 N N . ILE A 1 84 ? 17.017 2.447 -39.615 1.00 94.25 84 ILE A N 1
ATOM 682 C CA . ILE A 1 84 ? 17.910 1.806 -38.635 1.00 94.25 84 ILE A CA 1
ATOM 683 C C . ILE A 1 84 ? 17.877 2.552 -37.299 1.00 94.25 84 ILE A C 1
ATOM 685 O O . ILE A 1 84 ? 17.826 1.931 -36.242 1.00 94.25 84 ILE A O 1
ATOM 689 N N . ARG A 1 85 ? 17.878 3.890 -37.331 1.00 95.12 85 ARG A N 1
ATOM 690 C CA . ARG A 1 85 ? 17.759 4.707 -36.121 1.00 95.12 85 ARG A CA 1
ATOM 691 C C . ARG A 1 85 ? 16.429 4.456 -35.412 1.00 95.12 85 ARG A C 1
ATOM 693 O O . ARG A 1 85 ? 16.428 4.255 -34.207 1.00 95.12 85 ARG A O 1
ATOM 700 N N . LYS A 1 86 ? 15.322 4.407 -36.157 1.00 96.69 86 LYS A N 1
ATOM 701 C CA . LYS A 1 86 ? 14.003 4.084 -35.589 1.00 96.69 86 LYS A CA 1
ATOM 702 C C . LYS A 1 86 ? 13.962 2.682 -34.988 1.00 96.69 86 LYS A C 1
ATOM 704 O O . LYS A 1 86 ? 13.354 2.497 -33.944 1.00 96.69 86 LYS A O 1
ATOM 709 N N . GLU A 1 87 ? 14.583 1.703 -35.644 1.00 96.94 87 GLU A N 1
ATOM 710 C CA . GLU A 1 87 ? 14.690 0.341 -35.114 1.00 96.94 87 GLU A CA 1
ATOM 711 C C . GLU A 1 87 ? 15.438 0.329 -33.775 1.00 96.94 87 GLU A C 1
ATOM 713 O O . GLU A 1 87 ? 14.947 -0.255 -32.813 1.00 96.94 87 GLU A O 1
ATOM 718 N N . PHE A 1 88 ? 16.566 1.038 -33.686 1.00 97.38 88 PHE A N 1
ATOM 719 C CA . PHE A 1 88 ? 17.312 1.199 -32.439 1.00 97.38 88 PHE A CA 1
ATOM 720 C C . PHE A 1 88 ? 16.481 1.874 -31.338 1.00 97.38 88 PHE A C 1
ATOM 722 O O . PHE A 1 88 ? 16.371 1.327 -30.244 1.00 97.38 88 PHE A O 1
ATOM 729 N N . ASP A 1 89 ? 15.865 3.022 -31.635 1.00 97.44 89 ASP A N 1
ATOM 730 C CA . ASP A 1 89 ? 15.075 3.779 -30.659 1.00 97.44 89 ASP A CA 1
ATOM 731 C C . ASP A 1 89 ? 13.886 2.940 -30.136 1.00 97.44 89 ASP A C 1
ATOM 733 O O . ASP A 1 89 ? 13.614 2.939 -28.938 1.00 97.44 89 ASP A O 1
ATOM 737 N N . ASN A 1 90 ? 13.227 2.157 -31.002 1.00 98.12 90 ASN A N 1
ATOM 738 C CA . ASN A 1 90 ? 12.145 1.251 -30.596 1.00 98.12 90 ASN A CA 1
ATOM 739 C C . ASN A 1 90 ? 12.638 0.125 -29.674 1.00 98.12 90 ASN A C 1
ATOM 741 O O . ASN A 1 90 ? 11.980 -0.181 -28.687 1.00 98.12 90 ASN A O 1
ATOM 745 N N . LEU A 1 91 ? 13.792 -0.486 -29.973 1.00 97.81 91 LEU A N 1
ATOM 746 C CA . LEU A 1 91 ? 14.365 -1.538 -29.124 1.00 97.81 91 LEU A CA 1
ATOM 747 C C . LEU A 1 91 ? 14.715 -1.009 -27.731 1.00 97.81 91 LEU A C 1
ATOM 749 O O . LEU A 1 91 ? 14.463 -1.683 -26.733 1.00 97.81 91 LEU A O 1
ATOM 753 N N . ILE A 1 92 ? 15.288 0.194 -27.666 1.00 98.06 92 ILE A N 1
ATOM 754 C CA . ILE A 1 92 ? 15.580 0.872 -26.402 1.00 98.06 92 ILE A CA 1
ATOM 755 C C . ILE A 1 92 ? 14.292 1.140 -25.628 1.00 98.06 92 ILE A C 1
ATOM 757 O O . ILE A 1 92 ? 14.243 0.842 -24.440 1.00 98.06 92 ILE A O 1
ATOM 761 N N . GLU A 1 93 ? 13.258 1.670 -26.280 1.00 97.50 93 GLU A N 1
ATOM 762 C CA . GLU A 1 93 ? 11.991 1.996 -25.623 1.00 97.50 93 GLU A CA 1
ATOM 763 C C . GLU A 1 93 ? 11.282 0.742 -25.087 1.00 97.50 93 GLU A C 1
ATOM 765 O O . GLU A 1 93 ? 10.844 0.715 -23.937 1.00 97.50 93 GLU A O 1
ATOM 770 N N . ASP A 1 94 ? 11.229 -0.333 -25.876 1.00 97.88 94 ASP A N 1
ATOM 771 C CA . ASP A 1 94 ? 10.667 -1.617 -25.445 1.00 97.88 94 ASP A CA 1
ATOM 772 C C . ASP A 1 94 ? 11.410 -2.179 -24.224 1.00 97.88 94 ASP A C 1
ATOM 774 O O . ASP A 1 94 ? 10.798 -2.726 -23.304 1.00 97.88 94 ASP A O 1
ATOM 778 N N . GLU A 1 95 ? 12.736 -2.055 -24.197 1.00 96.81 95 GLU A N 1
ATOM 779 C CA . GLU A 1 95 ? 13.549 -2.523 -23.078 1.00 96.81 95 GLU A CA 1
ATOM 780 C C . GLU A 1 95 ? 13.418 -1.608 -21.852 1.00 96.81 95 GLU A C 1
ATOM 782 O O . GLU A 1 95 ? 13.283 -2.112 -20.734 1.00 96.81 95 GLU A O 1
ATOM 787 N N . LYS A 1 96 ? 13.366 -0.281 -22.048 1.00 96.25 96 LYS A N 1
ATOM 788 C CA . LYS A 1 96 ? 13.083 0.701 -20.992 1.00 96.25 96 LYS A CA 1
ATOM 789 C C . LYS A 1 96 ? 11.792 0.342 -20.276 1.00 96.25 96 LYS A C 1
ATOM 791 O O . LYS A 1 96 ? 11.786 0.237 -19.051 1.00 96.25 96 LYS A O 1
ATOM 796 N N . ASN A 1 97 ? 10.728 0.095 -21.038 1.00 97.25 97 ASN A N 1
ATOM 797 C CA . ASN A 1 97 ? 9.410 -0.211 -20.495 1.00 97.25 97 ASN A CA 1
ATOM 798 C C . ASN A 1 97 ? 9.433 -1.441 -19.577 1.00 97.25 97 ASN A C 1
ATOM 800 O O . ASN A 1 97 ? 8.858 -1.394 -18.492 1.00 97.25 97 ASN A O 1
ATOM 804 N N . LYS A 1 98 ? 10.189 -2.493 -19.919 1.00 96.44 98 LYS A N 1
ATOM 805 C CA . LYS A 1 98 ? 10.356 -3.664 -19.034 1.00 96.44 98 LYS A CA 1
ATOM 806 C C . LYS A 1 98 ? 11.027 -3.304 -17.708 1.00 96.44 98 LYS A C 1
ATOM 808 O O . LYS A 1 98 ? 10.626 -3.800 -16.656 1.00 96.44 98 LYS A O 1
ATOM 813 N N . PHE A 1 99 ? 12.063 -2.463 -17.735 1.00 96.12 99 PHE A N 1
ATOM 814 C CA . PHE A 1 99 ? 12.739 -2.027 -16.509 1.00 96.12 99 PHE A CA 1
ATOM 815 C C . PHE A 1 99 ? 11.871 -1.083 -15.677 1.00 96.12 99 PHE A C 1
ATOM 817 O O . PHE A 1 99 ? 11.878 -1.194 -14.452 1.00 96.12 99 PHE A O 1
ATOM 824 N N . THR A 1 100 ? 11.094 -0.214 -16.323 1.00 95.62 100 THR A N 1
ATOM 825 C CA . THR A 1 100 ? 10.095 0.641 -15.676 1.00 95.62 100 THR A CA 1
ATOM 826 C C . THR A 1 100 ? 9.032 -0.201 -14.972 1.00 95.62 100 THR A C 1
ATOM 828 O O . THR A 1 100 ? 8.785 0.010 -13.787 1.00 95.62 100 THR A O 1
ATOM 831 N N . GLU A 1 101 ? 8.455 -1.199 -15.648 1.00 95.88 101 GLU A N 1
ATOM 832 C CA . GLU A 1 101 ? 7.482 -2.126 -15.054 1.00 95.88 101 GLU A CA 1
ATOM 833 C C . GLU A 1 101 ? 8.075 -2.870 -13.854 1.00 95.88 101 GLU A C 1
ATOM 835 O O . GLU A 1 101 ? 7.475 -2.902 -12.778 1.00 95.88 101 GLU A O 1
ATOM 840 N N . LYS A 1 102 ? 9.293 -3.405 -14.003 1.00 95.19 102 LYS A N 1
ATOM 841 C CA . LYS A 1 102 ? 9.991 -4.109 -12.924 1.00 95.19 102 LYS A CA 1
ATOM 842 C C . LYS A 1 102 ? 10.267 -3.191 -11.724 1.00 95.19 102 LYS A C 1
ATOM 844 O O . LYS A 1 102 ? 10.067 -3.616 -10.588 1.00 95.19 102 LYS A O 1
ATOM 849 N N . ASN A 1 103 ? 10.700 -1.944 -11.944 1.00 95.62 103 ASN A N 1
ATOM 850 C CA . ASN A 1 103 ? 10.951 -0.998 -10.850 1.00 95.62 103 ASN A CA 1
ATOM 851 C C . ASN A 1 103 ? 9.641 -0.608 -10.157 1.00 95.62 103 ASN A C 1
ATOM 853 O O . ASN A 1 103 ? 9.574 -0.627 -8.931 1.00 95.62 103 ASN A O 1
ATOM 857 N N . SER A 1 104 ? 8.591 -0.331 -10.935 1.00 96.06 104 SER A N 1
ATOM 858 C CA . SER A 1 104 ? 7.249 -0.028 -10.429 1.00 96.06 104 SER A CA 1
ATOM 859 C C . SER A 1 104 ? 6.715 -1.154 -9.538 1.00 96.06 104 SER A C 1
ATOM 861 O O . SER A 1 104 ? 6.272 -0.906 -8.414 1.00 96.06 104 SER A O 1
ATOM 863 N N . GLU A 1 105 ? 6.836 -2.413 -9.973 1.00 96.00 105 GLU A N 1
ATOM 864 C CA . GLU A 1 105 ? 6.437 -3.574 -9.173 1.00 96.00 105 GLU A CA 1
ATOM 865 C C . GLU A 1 105 ? 7.246 -3.677 -7.870 1.00 96.00 105 GLU A C 1
ATOM 867 O O . GLU A 1 105 ? 6.674 -3.876 -6.793 1.00 96.00 105 GLU A O 1
ATOM 872 N N . SER A 1 106 ? 8.568 -3.492 -7.931 1.00 95.44 106 SER A N 1
ATOM 873 C CA . SER A 1 106 ? 9.430 -3.479 -6.745 1.00 95.44 106 SER A CA 1
ATOM 874 C C . SER A 1 106 ? 9.071 -2.350 -5.769 1.00 95.44 106 SER A C 1
ATOM 876 O O . SER A 1 106 ? 8.974 -2.602 -4.565 1.00 95.44 106 SER A O 1
ATOM 878 N N . VAL A 1 107 ? 8.823 -1.132 -6.264 1.00 96.62 107 VAL A N 1
ATOM 879 C CA . VAL A 1 107 ? 8.408 0.036 -5.464 1.00 96.62 107 VAL A CA 1
ATOM 880 C C . VAL A 1 107 ? 7.063 -0.230 -4.795 1.00 96.62 107 VAL A C 1
ATOM 882 O O . VAL A 1 107 ? 6.923 -0.039 -3.584 1.00 96.62 107 VAL A O 1
ATOM 885 N N . LYS A 1 108 ? 6.086 -0.738 -5.552 1.00 96.94 108 LYS A N 1
ATOM 886 C CA . LYS A 1 108 ? 4.770 -1.116 -5.032 1.00 96.94 108 LYS A CA 1
ATOM 887 C C . LYS A 1 108 ? 4.886 -2.153 -3.917 1.00 96.94 108 LYS A C 1
ATOM 889 O O . LYS A 1 108 ? 4.292 -1.976 -2.855 1.00 96.94 108 LYS A O 1
ATOM 894 N N . ASN A 1 109 ? 5.664 -3.213 -4.129 1.00 97.00 109 ASN A N 1
ATOM 895 C CA . ASN A 1 109 ? 5.850 -4.274 -3.140 1.00 97.00 109 ASN A CA 1
ATOM 896 C C . ASN A 1 109 ? 6.527 -3.758 -1.865 1.00 97.00 109 ASN A C 1
ATOM 898 O O . ASN A 1 109 ? 6.081 -4.079 -0.762 1.00 97.00 109 ASN A O 1
ATOM 902 N N . TYR A 1 110 ? 7.569 -2.933 -1.995 1.00 97.19 110 TYR A N 1
ATOM 903 C CA . TYR A 1 110 ? 8.219 -2.304 -0.847 1.00 97.19 110 TYR A CA 1
ATOM 904 C C . TYR A 1 110 ? 7.234 -1.440 -0.054 1.00 97.19 110 TYR A C 1
ATOM 906 O O . TYR A 1 110 ? 7.079 -1.635 1.153 1.00 97.19 110 TYR A O 1
ATOM 914 N N . ASN A 1 111 ? 6.529 -0.530 -0.730 1.00 97.94 111 ASN A N 1
ATOM 915 C CA . ASN A 1 111 ? 5.595 0.389 -0.086 1.00 97.94 111 ASN A CA 1
ATOM 916 C C . ASN A 1 111 ? 4.436 -0.368 0.581 1.00 97.94 111 ASN A C 1
ATOM 918 O O . ASN A 1 111 ? 4.044 -0.032 1.696 1.00 97.94 111 ASN A O 1
ATOM 922 N N . LEU A 1 112 ? 3.934 -1.441 -0.035 1.00 97.88 112 LEU A N 1
ATOM 923 C CA . LEU A 1 112 ? 2.862 -2.250 0.543 1.00 97.88 112 LEU A CA 1
ATOM 924 C C . LEU A 1 112 ? 3.338 -2.986 1.800 1.00 97.88 112 LEU A C 1
ATOM 926 O O . LEU A 1 112 ? 2.624 -3.038 2.801 1.00 97.88 112 LEU A O 1
ATOM 930 N N . ASN A 1 113 ? 4.548 -3.546 1.775 1.00 98.00 113 ASN A N 1
ATOM 931 C CA . ASN A 1 113 ? 5.137 -4.205 2.941 1.00 98.00 113 ASN A CA 1
ATOM 932 C C . ASN A 1 113 ? 5.391 -3.211 4.079 1.00 98.00 113 ASN A C 1
ATOM 934 O O . ASN A 1 113 ? 5.076 -3.507 5.234 1.00 98.00 113 ASN A O 1
ATOM 938 N N . LEU A 1 114 ? 5.896 -2.019 3.751 1.00 98.19 114 LEU A N 1
ATOM 939 C CA . LEU A 1 114 ? 6.062 -0.926 4.701 1.00 98.19 114 LEU A CA 1
ATOM 940 C C . LEU A 1 114 ? 4.717 -0.554 5.338 1.00 98.19 114 LEU A C 1
ATOM 942 O O . LEU A 1 114 ? 4.607 -0.602 6.562 1.00 98.19 114 LEU A O 1
ATOM 946 N N . ALA A 1 115 ? 3.688 -0.266 4.536 1.00 98.25 115 ALA A N 1
ATOM 947 C CA . ALA A 1 115 ? 2.355 0.082 5.029 1.00 98.25 115 ALA A CA 1
ATOM 948 C C . ALA A 1 115 ? 1.776 -1.014 5.936 1.00 98.25 115 ALA A C 1
ATOM 950 O O . ALA A 1 115 ? 1.316 -0.725 7.038 1.00 98.25 115 ALA A O 1
ATOM 951 N N . ASN A 1 116 ? 1.874 -2.284 5.529 1.00 98.19 116 ASN A N 1
ATOM 952 C CA . ASN A 1 116 ? 1.447 -3.413 6.354 1.00 98.19 116 ASN A CA 1
ATOM 953 C C . ASN A 1 116 ? 2.173 -3.444 7.702 1.00 98.19 116 ASN A C 1
ATOM 955 O O . ASN A 1 116 ? 1.523 -3.558 8.739 1.00 98.19 116 ASN A O 1
ATOM 959 N N . SER A 1 117 ? 3.503 -3.327 7.705 1.00 98.19 117 SER A N 1
ATOM 960 C CA . SER A 1 117 ? 4.283 -3.352 8.946 1.00 98.19 117 SER A CA 1
ATOM 961 C C . SER A 1 117 ? 3.928 -2.192 9.879 1.00 98.19 117 SER A C 1
ATOM 963 O O . SER A 1 117 ? 3.672 -2.418 11.059 1.00 98.19 117 SER A O 1
ATOM 965 N N . LEU A 1 118 ? 3.820 -0.971 9.352 1.00 98.19 118 LEU A N 1
ATOM 966 C CA . LEU A 1 118 ? 3.467 0.211 10.134 1.00 98.19 118 LEU A CA 1
ATOM 967 C C . LEU A 1 118 ? 2.041 0.118 10.680 1.00 98.19 118 LEU A C 1
ATOM 969 O O . LEU A 1 118 ? 1.798 0.473 11.829 1.00 98.19 118 LEU A O 1
ATOM 973 N N . TRP A 1 119 ? 1.105 -0.420 9.900 1.00 98.25 119 TRP A N 1
ATOM 974 C CA . TRP A 1 119 ? -0.266 -0.645 10.348 1.00 98.25 119 TRP A CA 1
ATOM 975 C C . TRP A 1 119 ? -0.354 -1.664 11.490 1.00 98.25 119 TRP A C 1
ATOM 977 O O . TRP A 1 119 ? -1.160 -1.504 12.408 1.00 98.25 119 TRP A O 1
ATOM 987 N N . GLN A 1 120 ? 0.476 -2.711 11.454 1.00 97.00 120 GLN A N 1
ATOM 988 C CA . GLN A 1 120 ? 0.579 -3.691 12.540 1.00 97.00 120 GLN A CA 1
ATOM 989 C C . GLN A 1 120 ? 1.198 -3.104 13.813 1.00 97.00 120 GLN A C 1
ATOM 991 O O . GLN A 1 120 ? 0.909 -3.588 14.901 1.00 97.00 120 GLN A O 1
ATOM 996 N N . VAL A 1 121 ? 2.028 -2.069 13.686 1.00 97.00 121 VAL A N 1
ATOM 997 C CA . VAL A 1 121 ? 2.658 -1.392 14.826 1.00 97.00 121 VAL A CA 1
ATOM 998 C C . VAL A 1 121 ? 1.729 -0.347 15.441 1.00 97.00 121 VAL A C 1
ATOM 1000 O O . VAL A 1 121 ? 1.556 -0.333 16.655 1.00 97.00 121 VAL A O 1
ATOM 1003 N N . HIS A 1 122 ? 1.132 0.514 14.618 1.00 97.25 122 HIS A N 1
ATOM 1004 C CA . HIS A 1 122 ? 0.412 1.696 15.098 1.00 97.25 122 HIS A CA 1
ATOM 1005 C C . HIS A 1 122 ? -1.077 1.454 15.324 1.00 97.25 122 HIS A C 1
ATOM 1007 O O . HIS A 1 122 ? -1.617 1.894 16.331 1.00 97.25 122 HIS A O 1
ATOM 1013 N N . VAL A 1 123 ? -1.754 0.759 14.404 1.00 97.12 123 VAL A N 1
ATOM 1014 C CA . VAL A 1 123 ? -3.228 0.735 14.373 1.00 97.12 123 VAL A CA 1
ATOM 1015 C C . VAL A 1 123 ? -3.801 -0.598 14.846 1.00 97.12 123 VAL A C 1
ATOM 1017 O O . VAL A 1 123 ? -4.671 -0.629 15.711 1.00 97.12 123 VAL A O 1
ATOM 1020 N N . SER A 1 124 ? -3.304 -1.716 14.311 1.00 96.06 124 SER A N 1
ATOM 1021 C CA . SER A 1 124 ? -3.860 -3.055 14.576 1.00 96.06 124 SER A CA 1
ATOM 1022 C C . SER A 1 124 ? -3.935 -3.442 16.061 1.00 96.06 124 SER A C 1
ATOM 1024 O O . SER A 1 124 ? -4.947 -4.034 16.443 1.00 96.06 124 SER A O 1
ATOM 1026 N N . PRO A 1 125 ? -2.943 -3.119 16.918 1.00 95.69 125 PRO A N 1
ATOM 1027 C CA . PRO A 1 125 ? -3.004 -3.475 18.336 1.00 95.69 125 PRO A CA 1
ATOM 1028 C C . PRO A 1 125 ? -4.213 -2.847 19.039 1.00 95.69 125 PRO A C 1
ATOM 1030 O O . PRO A 1 125 ? -4.885 -3.509 19.833 1.00 95.69 125 PRO A O 1
ATOM 1033 N N . GLY A 1 126 ? -4.547 -1.609 18.671 1.00 95.88 126 GLY A N 1
ATOM 1034 C CA . GLY A 1 126 ? -5.665 -0.857 19.234 1.00 95.88 126 GLY A CA 1
ATOM 1035 C C . GLY A 1 126 ? -7.055 -1.333 18.808 1.00 95.88 126 GLY A C 1
ATOM 1036 O O . GLY A 1 126 ? -8.057 -0.812 19.287 1.00 95.88 126 GLY A O 1
ATOM 1037 N N . LEU A 1 127 ? -7.141 -2.333 17.923 1.00 95.31 127 LEU A N 1
ATOM 1038 C CA . LEU A 1 127 ? -8.399 -2.910 17.431 1.00 95.31 127 LEU A CA 1
ATOM 1039 C C . LEU A 1 127 ? -8.748 -4.254 18.093 1.00 95.31 127 LEU A C 1
ATOM 1041 O O . LEU A 1 127 ? -9.662 -4.950 17.647 1.00 95.31 127 LEU A O 1
ATOM 1045 N N . THR A 1 128 ? -8.019 -4.647 19.139 1.00 93.12 128 THR A N 1
ATOM 1046 C CA . THR A 1 128 ? -8.238 -5.901 19.877 1.00 93.12 1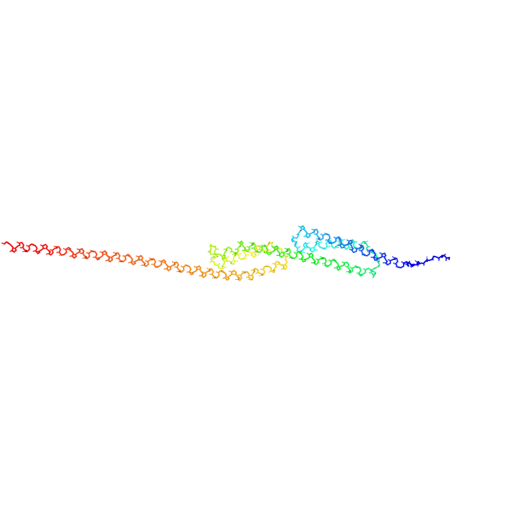28 THR A CA 1
ATOM 1047 C C . THR A 1 128 ? -8.847 -5.635 21.250 1.00 93.12 128 THR A C 1
ATOM 1049 O O . THR A 1 128 ? -8.753 -4.529 21.760 1.00 93.12 128 THR A O 1
ATOM 1052 N N . ALA A 1 129 ? -9.479 -6.636 21.868 1.00 88.12 129 ALA A N 1
ATOM 1053 C CA . ALA A 1 129 ? -10.139 -6.450 23.164 1.00 88.12 129 ALA A CA 1
ATOM 1054 C C . ALA A 1 129 ? -9.164 -6.107 24.308 1.00 88.12 129 ALA A C 1
ATOM 1056 O O . ALA A 1 129 ? -9.531 -5.352 25.205 1.00 88.12 129 ALA A O 1
ATOM 1057 N N . ASP A 1 130 ? -7.940 -6.643 24.270 1.00 90.00 130 ASP A N 1
ATOM 1058 C CA . ASP A 1 130 ? -6.960 -6.508 25.357 1.00 90.00 130 ASP A CA 1
ATOM 1059 C C . ASP A 1 130 ? -6.273 -5.136 25.381 1.00 90.00 130 ASP A C 1
ATOM 1061 O O . ASP A 1 130 ? -5.863 -4.662 26.439 1.00 90.00 130 ASP A O 1
ATOM 1065 N N . SER A 1 131 ? -6.155 -4.494 24.220 1.00 93.62 131 SER A N 1
ATOM 1066 C CA . SER A 1 131 ? -5.491 -3.199 24.049 1.00 93.62 131 SER A CA 1
ATOM 1067 C C . SER A 1 131 ? -6.336 -2.230 23.230 1.00 93.62 131 SER A C 1
ATOM 1069 O O . SER A 1 131 ? -5.787 -1.432 22.481 1.00 93.62 131 SER A O 1
ATOM 1071 N N . LEU A 1 132 ? -7.663 -2.334 23.332 1.00 95.81 132 LEU A N 1
ATOM 1072 C CA . LEU A 1 132 ? -8.601 -1.505 22.581 1.00 95.81 132 LEU A CA 1
ATOM 1073 C C . LEU A 1 132 ? -8.325 -0.021 22.834 1.00 95.81 132 LEU A C 1
ATOM 1075 O O . LEU A 1 132 ? -8.167 0.367 23.991 1.00 95.81 132 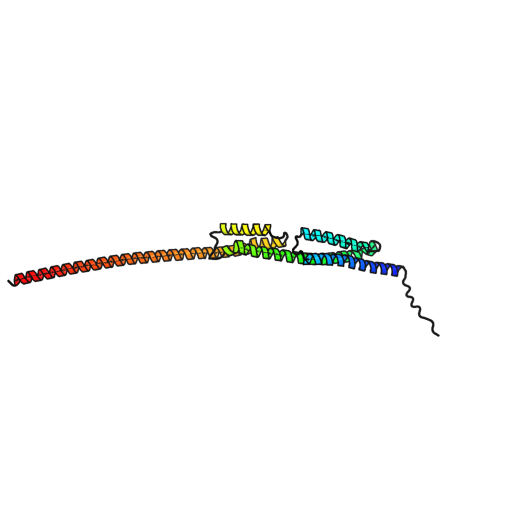LEU A O 1
ATOM 1079 N N . PHE A 1 133 ? -8.353 0.795 21.778 1.00 97.38 133 PHE A N 1
ATOM 1080 C CA . PHE A 1 133 ? -8.324 2.252 21.920 1.00 97.38 133 PHE A CA 1
ATOM 1081 C C . PHE A 1 133 ? -9.394 2.729 22.916 1.00 97.38 133 PHE A C 1
ATOM 1083 O O . PHE A 1 133 ? -10.484 2.161 23.000 1.00 97.38 133 PHE A O 1
ATOM 1090 N N . GLU A 1 134 ? -9.114 3.774 23.685 1.00 94.62 134 GLU A N 1
ATOM 1091 C CA . GLU A 1 134 ? -10.065 4.313 24.657 1.00 94.62 134 GLU A CA 1
ATOM 1092 C C . GLU A 1 134 ? -11.247 4.992 23.954 1.00 94.62 134 GLU A C 1
ATOM 1094 O O . GLU A 1 134 ? -12.414 4.781 24.323 1.00 94.62 134 GLU A O 1
ATOM 1099 N N . ASP A 1 135 ? -10.936 5.770 22.915 1.00 94.88 135 ASP A N 1
ATOM 1100 C CA . ASP A 1 135 ? -11.871 6.547 22.114 1.00 94.88 135 ASP A CA 1
ATOM 1101 C C . ASP A 1 135 ? -11.397 6.718 20.652 1.00 94.88 135 ASP A C 1
ATOM 1103 O O . ASP A 1 135 ? -10.351 6.219 20.230 1.00 94.88 135 ASP A O 1
ATOM 1107 N N . TYR A 1 136 ? -12.193 7.433 19.851 1.00 95.94 136 TYR A N 1
ATOM 1108 C CA . TYR A 1 136 ? -11.841 7.730 18.460 1.00 95.94 136 TYR A CA 1
ATOM 1109 C C . TYR A 1 136 ? -10.668 8.713 18.323 1.00 95.94 136 TYR A C 1
ATOM 1111 O O . TYR A 1 136 ? -10.039 8.741 17.268 1.00 95.94 136 TYR A O 1
ATOM 1119 N N . ASN A 1 137 ? -10.359 9.528 19.338 1.00 97.25 137 ASN A N 1
ATOM 1120 C CA . ASN A 1 137 ? -9.222 10.448 19.271 1.00 97.25 137 ASN A CA 1
ATOM 1121 C C . ASN A 1 137 ? -7.907 9.675 19.346 1.00 97.25 137 ASN A C 1
ATOM 1123 O O . ASN A 1 137 ? -6.987 9.972 18.589 1.00 97.25 137 ASN A O 1
ATOM 1127 N N . GLU A 1 138 ? -7.822 8.669 20.215 1.00 97.50 138 GLU A N 1
ATOM 1128 C CA . GLU A 1 138 ? -6.651 7.799 20.297 1.00 97.50 138 GLU A CA 1
ATOM 1129 C C . GLU A 1 138 ? -6.441 7.020 18.992 1.00 97.50 138 GLU A C 1
ATOM 1131 O O . GLU A 1 138 ? -5.330 7.002 18.460 1.00 97.50 138 GLU A O 1
ATOM 1136 N N . PHE A 1 139 ? -7.521 6.483 18.412 1.00 97.81 139 PHE A N 1
ATOM 1137 C CA . PHE A 1 139 ? -7.484 5.868 17.083 1.00 97.81 139 PHE A CA 1
ATOM 1138 C C . PHE A 1 139 ? -6.972 6.841 16.007 1.00 97.81 139 PHE A C 1
ATOM 1140 O O . PHE A 1 139 ? -6.079 6.493 15.235 1.00 97.81 139 PHE A O 1
ATOM 1147 N N . ASN A 1 140 ? -7.491 8.072 15.970 1.00 97.00 140 ASN A N 1
ATOM 1148 C CA . ASN A 1 140 ? -7.065 9.077 14.993 1.00 97.00 140 ASN A CA 1
ATOM 1149 C C . ASN A 1 140 ? -5.589 9.466 15.176 1.00 97.00 140 ASN A C 1
ATOM 1151 O O .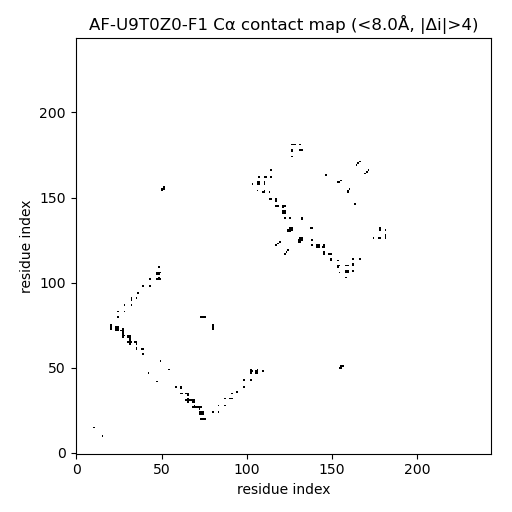 ASN A 1 140 ? -4.867 9.576 14.191 1.00 97.00 140 ASN A O 1
ATOM 1155 N N . ASN A 1 141 ? -5.106 9.591 16.415 1.00 97.62 141 ASN A N 1
ATOM 1156 C CA . ASN A 1 141 ? -3.692 9.866 16.691 1.00 97.62 141 ASN A CA 1
ATOM 1157 C C . ASN A 1 141 ? -2.776 8.725 16.209 1.00 97.62 141 ASN A C 1
ATOM 1159 O O . ASN A 1 141 ? -1.684 8.971 15.685 1.00 97.62 141 ASN A O 1
ATOM 1163 N N . ALA A 1 142 ? -3.213 7.473 16.375 1.00 97.56 142 ALA A N 1
ATOM 1164 C CA . ALA A 1 142 ? -2.499 6.306 15.866 1.00 97.56 142 ALA A CA 1
ATOM 1165 C C . ALA A 1 142 ? -2.485 6.276 14.329 1.00 97.56 142 ALA A C 1
ATOM 1167 O O . ALA A 1 142 ? -1.446 5.999 13.724 1.00 97.56 142 ALA A O 1
ATOM 1168 N N . LEU A 1 143 ? -3.610 6.618 13.693 1.00 97.50 143 LEU A N 1
ATOM 1169 C CA . LEU A 1 143 ? -3.718 6.731 12.240 1.00 97.50 143 LEU A CA 1
ATOM 1170 C C . LEU A 1 143 ? -2.817 7.845 11.685 1.00 97.50 143 LEU A C 1
ATOM 1172 O O . LEU A 1 143 ? -2.117 7.623 10.699 1.00 97.50 143 LEU A O 1
ATOM 1176 N N . ASP A 1 144 ? -2.773 9.007 12.336 1.00 97.62 144 ASP A N 1
ATOM 1177 C CA . ASP A 1 144 ? -1.898 10.120 11.953 1.00 97.62 144 ASP A CA 1
ATOM 1178 C C . ASP A 1 144 ? -0.419 9.733 12.065 1.00 97.62 144 ASP A C 1
ATOM 1180 O O . ASP A 1 144 ? 0.365 9.992 11.149 1.00 97.62 144 ASP A O 1
ATOM 1184 N N . SER A 1 145 ? -0.046 9.042 13.148 1.00 97.75 145 SER A N 1
ATOM 1185 C CA . SER A 1 145 ? 1.315 8.526 13.349 1.00 97.75 145 SER A CA 1
ATOM 1186 C C . SER A 1 145 ? 1.704 7.533 12.250 1.00 97.75 145 SER A C 1
ATOM 1188 O O . SER A 1 145 ? 2.774 7.655 11.649 1.00 97.75 145 SER A O 1
ATOM 1190 N N . PHE A 1 146 ? 0.802 6.601 11.926 1.00 98.06 146 PHE A N 1
ATOM 1191 C CA . PHE A 1 146 ? 0.953 5.678 10.803 1.00 98.06 146 PHE A CA 1
ATOM 1192 C C . PHE A 1 146 ? 1.153 6.423 9.473 1.00 98.06 146 PHE A C 1
ATOM 1194 O O . PHE A 1 146 ? 2.114 6.147 8.752 1.00 98.06 146 PHE A O 1
ATOM 1201 N N . MET A 1 147 ? 0.278 7.381 9.155 1.00 96.81 147 MET A N 1
ATOM 1202 C CA . MET A 1 147 ? 0.303 8.107 7.884 1.00 96.81 147 MET A CA 1
ATOM 1203 C C . MET A 1 147 ? 1.553 8.961 7.724 1.00 96.81 147 MET A C 1
ATOM 1205 O O . MET A 1 147 ? 2.153 8.998 6.645 1.00 96.81 147 MET A O 1
ATOM 1209 N N . GLN A 1 148 ? 1.960 9.640 8.793 1.00 97.50 148 GLN A N 1
ATOM 1210 C CA . GLN A 1 148 ? 3.167 10.449 8.803 1.00 97.50 148 GLN A CA 1
ATOM 1211 C C . GLN A 1 148 ? 4.406 9.574 8.609 1.00 97.50 148 GLN A C 1
ATOM 1213 O O . GLN A 1 148 ? 5.265 9.888 7.784 1.00 97.50 148 GLN A O 1
ATOM 1218 N N . GLU A 1 149 ? 4.505 8.461 9.338 1.00 98.00 149 GLU A N 1
ATOM 1219 C CA . GLU A 1 149 ? 5.655 7.570 9.229 1.00 98.00 149 GLU A CA 1
ATOM 1220 C C . GLU A 1 149 ? 5.733 6.890 7.859 1.00 98.00 149 GLU A C 1
ATOM 1222 O O . GLU A 1 149 ? 6.821 6.815 7.285 1.00 98.00 149 GLU A O 1
ATOM 1227 N N . TYR A 1 150 ? 4.595 6.467 7.302 1.00 97.94 150 TYR A N 1
ATOM 1228 C CA . TYR A 1 150 ? 4.534 5.926 5.947 1.00 97.94 150 TYR A CA 1
ATOM 1229 C C . TYR A 1 150 ? 5.016 6.958 4.924 1.00 97.94 150 TYR A C 1
ATOM 1231 O O . TYR A 1 150 ? 5.936 6.672 4.162 1.00 97.94 150 TYR A O 1
ATOM 1239 N N . THR A 1 151 ? 4.477 8.180 4.967 1.00 96.38 151 THR A N 1
ATOM 1240 C CA . THR A 1 151 ? 4.854 9.262 4.040 1.00 96.38 151 THR A CA 1
ATOM 1241 C C . THR A 1 151 ? 6.356 9.551 4.088 1.00 96.38 151 THR A C 1
ATOM 1243 O O . THR A 1 151 ? 6.983 9.742 3.051 1.00 96.38 151 THR A O 1
ATOM 1246 N N . ASN A 1 152 ? 6.957 9.523 5.281 1.00 95.94 152 ASN A N 1
ATOM 1247 C CA . ASN A 1 152 ? 8.383 9.796 5.464 1.00 95.94 152 ASN A CA 1
ATOM 1248 C C . ASN A 1 152 ? 9.307 8.668 4.975 1.00 95.94 152 ASN A C 1
ATOM 1250 O O . ASN A 1 152 ? 10.468 8.933 4.670 1.00 95.94 152 ASN A O 1
ATOM 1254 N N . LYS A 1 153 ? 8.838 7.414 4.975 1.00 95.75 153 LYS A N 1
ATOM 1255 C CA . LYS A 1 153 ? 9.669 6.223 4.703 1.00 95.75 153 LYS A CA 1
ATOM 1256 C C . LYS A 1 153 ? 9.377 5.547 3.364 1.00 95.75 153 LYS A C 1
ATOM 1258 O O . LYS A 1 153 ? 10.162 4.700 2.932 1.00 95.75 153 LYS A O 1
ATOM 1263 N N . SER A 1 154 ? 8.244 5.862 2.745 1.00 96.06 154 SER A N 1
ATOM 1264 C CA . SER A 1 154 ? 7.847 5.316 1.449 1.00 96.06 154 SER A CA 1
ATOM 1265 C C . SER A 1 154 ? 8.729 5.851 0.324 1.00 96.06 154 SER A C 1
ATOM 1267 O O . SER A 1 154 ? 9.202 6.988 0.372 1.00 96.06 154 SER A O 1
ATOM 1269 N N . PHE A 1 155 ? 8.913 5.046 -0.721 1.00 94.56 155 PHE A N 1
ATOM 1270 C CA . PHE A 1 155 ? 9.354 5.590 -2.003 1.00 94.56 155 PHE A CA 1
ATOM 1271 C C . PHE A 1 155 ? 8.256 6.485 -2.564 1.00 94.56 155 PHE A C 1
ATOM 1273 O O . PHE A 1 155 ? 7.081 6.155 -2.443 1.00 94.56 155 PHE A O 1
ATOM 1280 N N . THR A 1 156 ? 8.629 7.583 -3.212 1.00 89.81 156 THR A N 1
ATOM 1281 C CA . THR A 1 156 ? 7.686 8.483 -3.885 1.00 89.81 156 THR A CA 1
ATOM 1282 C C . THR A 1 156 ? 7.231 7.903 -5.222 1.00 89.81 156 THR A C 1
ATOM 1284 O O . THR A 1 156 ? 8.016 7.252 -5.904 1.00 89.81 156 THR A O 1
ATOM 1287 N N . GLY A 1 157 ? 5.996 8.182 -5.635 1.00 90.25 157 GLY A N 1
ATOM 1288 C CA . GLY A 1 157 ? 5.446 7.704 -6.908 1.00 90.25 157 GLY A CA 1
ATOM 1289 C C . GLY A 1 157 ? 3.935 7.511 -6.847 1.00 90.25 157 GLY A C 1
ATOM 1290 O O . GLY A 1 157 ? 3.324 7.657 -5.783 1.00 90.25 157 GLY A O 1
ATOM 1291 N N . SER A 1 158 ? 3.326 7.169 -7.983 1.00 93.56 158 SER A N 1
ATOM 1292 C CA . SER A 1 158 ? 1.897 6.834 -8.039 1.00 93.56 158 SER A CA 1
ATOM 1293 C C . SER A 1 158 ? 1.581 5.588 -7.217 1.00 93.56 158 SER A C 1
ATOM 1295 O O . SER A 1 158 ? 0.569 5.553 -6.531 1.00 93.56 158 SER A O 1
ATOM 1297 N N . GLU A 1 159 ? 2.488 4.611 -7.185 1.00 95.75 159 GLU A N 1
ATOM 1298 C CA . GLU A 1 159 ? 2.326 3.371 -6.424 1.00 95.75 159 GLU A CA 1
ATOM 1299 C C . GLU A 1 159 ? 2.206 3.644 -4.922 1.00 95.75 159 GLU A C 1
ATOM 1301 O O . GLU A 1 159 ? 1.400 3.032 -4.222 1.00 95.75 159 GLU A O 1
ATOM 1306 N N . ALA A 1 160 ? 3.008 4.586 -4.424 1.00 95.50 160 ALA A N 1
ATOM 1307 C CA . ALA A 1 160 ? 2.984 5.006 -3.030 1.00 95.50 160 ALA A CA 1
ATOM 1308 C C . ALA A 1 160 ? 1.660 5.674 -2.663 1.00 95.50 160 ALA A C 1
ATOM 1310 O O . ALA A 1 160 ? 1.130 5.427 -1.578 1.00 95.50 160 ALA A O 1
ATOM 1311 N N . MET A 1 161 ? 1.140 6.498 -3.578 1.00 95.62 161 MET A N 1
ATOM 1312 C CA . MET A 1 161 ? -0.123 7.212 -3.422 1.00 95.62 161 MET A CA 1
ATOM 1313 C C . MET A 1 161 ? -1.321 6.261 -3.477 1.00 95.62 161 MET A C 1
ATOM 1315 O O . MET A 1 161 ? -2.242 6.398 -2.677 1.00 95.62 161 MET A O 1
ATOM 1319 N N . ASP A 1 162 ? -1.294 5.266 -4.364 1.00 96.50 162 ASP A N 1
ATOM 1320 C CA . ASP A 1 162 ? -2.337 4.241 -4.446 1.00 96.50 162 ASP A CA 1
ATOM 1321 C C . ASP A 1 162 ? -2.446 3.467 -3.128 1.00 96.50 162 ASP A C 1
ATOM 1323 O O . ASP A 1 162 ? -3.539 3.295 -2.589 1.00 96.50 162 ASP A O 1
ATOM 1327 N N . ILE A 1 163 ? -1.305 3.062 -2.560 1.00 97.31 163 ILE A N 1
ATOM 1328 C CA . ILE A 1 163 ? -1.256 2.385 -1.258 1.00 97.31 163 ILE A CA 1
ATOM 1329 C C . ILE A 1 163 ? -1.697 3.334 -0.140 1.00 97.31 163 ILE A C 1
ATOM 1331 O O . ILE A 1 163 ? -2.482 2.938 0.719 1.00 97.31 163 ILE A O 1
ATOM 1335 N N . TYR A 1 164 ? -1.246 4.590 -0.154 1.00 96.25 164 TYR A N 1
ATOM 1336 C CA . TYR A 1 164 ? -1.680 5.592 0.819 1.00 96.25 164 TYR A CA 1
ATOM 1337 C C . TYR A 1 164 ? -3.206 5.730 0.836 1.00 96.25 164 TYR A C 1
ATOM 1339 O O . TYR A 1 164 ? -3.813 5.644 1.900 1.00 96.25 164 TYR A O 1
ATOM 1347 N N . ASN A 1 165 ? -3.831 5.881 -0.335 1.00 95.69 165 ASN A N 1
ATOM 1348 C CA . ASN A 1 165 ? -5.281 6.011 -0.463 1.00 95.69 165 ASN A CA 1
ATOM 1349 C C . ASN A 1 165 ? -6.005 4.733 -0.026 1.00 95.69 165 ASN A C 1
ATOM 1351 O O . ASN A 1 165 ? -6.967 4.812 0.730 1.00 95.69 165 ASN A O 1
ATOM 1355 N N . GLN A 1 166 ? -5.498 3.555 -0.407 1.00 96.38 166 GLN A N 1
ATOM 1356 C CA . GLN A 1 166 ? -6.054 2.276 0.044 1.00 96.38 166 GLN A CA 1
ATOM 1357 C C . GLN A 1 166 ? -6.091 2.175 1.576 1.00 96.38 166 GLN A C 1
ATOM 1359 O O . GLN A 1 166 ? -7.057 1.676 2.154 1.00 96.38 166 GLN A O 1
ATOM 1364 N N . TYR A 1 167 ? -5.033 2.625 2.254 1.00 97.00 167 TYR A N 1
ATOM 1365 C CA . TYR A 1 167 ? -5.016 2.620 3.712 1.00 97.00 167 TYR A CA 1
ATOM 1366 C C . TYR A 1 167 ? -5.884 3.725 4.306 1.00 97.00 167 TYR A C 1
ATOM 1368 O O . TYR A 1 167 ? -6.589 3.482 5.281 1.00 97.00 167 TYR A O 1
ATOM 1376 N N . LYS A 1 168 ? -5.850 4.920 3.715 1.00 93.38 168 LYS A N 1
ATOM 1377 C CA . LYS A 1 168 ? -6.616 6.077 4.173 1.00 93.38 168 LYS A CA 1
ATOM 1378 C C . LYS A 1 168 ? -8.113 5.835 4.139 1.00 93.38 168 LYS A C 1
ATOM 1380 O O . LYS A 1 168 ? -8.780 6.210 5.098 1.00 93.38 168 LYS A O 1
ATOM 1385 N N . ASP A 1 169 ? -8.594 5.206 3.077 1.00 93.50 169 ASP A N 1
ATOM 1386 C CA . ASP A 1 169 ? -10.015 5.043 2.819 1.00 93.50 169 ASP A CA 1
ATOM 1387 C C . ASP A 1 169 ? -10.452 3.643 3.284 1.00 93.50 169 ASP A C 1
ATOM 1389 O O . ASP A 1 169 ? -10.966 3.494 4.395 1.00 93.50 169 ASP A O 1
ATOM 1393 N N . ASP A 1 170 ? -10.147 2.598 2.507 1.00 93.12 170 ASP A N 1
ATOM 1394 C CA . ASP A 1 170 ? -10.675 1.242 2.724 1.00 93.12 170 ASP A CA 1
ATOM 1395 C C . ASP A 1 170 ? -10.270 0.635 4.081 1.00 93.12 170 ASP A C 1
ATOM 1397 O O . ASP A 1 170 ? -11.086 0.037 4.793 1.00 93.12 170 ASP A O 1
ATOM 1401 N N . LYS A 1 171 ? -8.986 0.738 4.458 1.00 93.88 171 LYS A N 1
ATOM 1402 C CA . LYS A 1 171 ? -8.506 0.141 5.720 1.00 93.88 171 LYS A CA 1
ATOM 1403 C C . LYS A 1 171 ? -8.987 0.915 6.936 1.00 93.88 171 LYS A C 1
ATOM 1405 O O . LYS A 1 171 ? -9.322 0.281 7.938 1.00 93.88 171 LYS A O 1
ATOM 1410 N N . THR A 1 172 ? -9.044 2.241 6.854 1.00 95.44 172 THR A N 1
ATOM 1411 C CA . THR A 1 172 ? -9.587 3.079 7.928 1.00 95.44 172 THR A CA 1
ATOM 1412 C C . THR A 1 172 ? -11.066 2.795 8.149 1.00 95.44 172 THR A C 1
ATOM 1414 O O . THR A 1 172 ? -11.471 2.614 9.294 1.00 95.44 172 THR A O 1
ATOM 1417 N N . GLU A 1 173 ? -11.865 2.679 7.085 1.00 96.12 173 GLU A N 1
ATOM 1418 C CA . GLU A 1 173 ? -13.288 2.339 7.200 1.00 96.12 173 GLU A CA 1
ATOM 1419 C C . GLU A 1 173 ? -13.477 0.983 7.895 1.00 96.12 173 GLU A C 1
ATOM 1421 O O . GLU A 1 173 ? -14.186 0.881 8.898 1.00 96.12 173 GLU A O 1
ATOM 1426 N N . SER A 1 174 ? -12.750 -0.047 7.452 1.00 96.56 174 SER A N 1
ATOM 1427 C CA . SER A 1 174 ? -12.801 -1.374 8.077 1.00 96.56 174 SER A CA 1
ATOM 1428 C C . SER A 1 174 ? -12.347 -1.369 9.548 1.00 96.56 174 SER A C 1
ATOM 1430 O O . SER A 1 174 ? -12.900 -2.098 10.384 1.00 96.56 174 SER A O 1
ATOM 1432 N N . ALA A 1 175 ? -11.357 -0.542 9.891 1.00 97.00 175 ALA A N 1
ATOM 1433 C CA . ALA A 1 175 ? -10.899 -0.369 11.265 1.00 97.00 175 ALA A CA 1
ATOM 1434 C C . ALA A 1 175 ? -11.951 0.318 12.140 1.00 97.00 175 ALA A C 1
ATOM 1436 O O . ALA A 1 175 ? -12.213 -0.155 13.245 1.00 97.00 175 ALA A O 1
ATOM 1437 N N . LEU A 1 176 ? -12.600 1.369 11.634 1.00 96.94 176 LEU A N 1
ATOM 1438 C CA . LEU A 1 176 ? -13.682 2.068 12.326 1.00 96.94 176 LEU A CA 1
ATOM 1439 C C . LEU A 1 176 ? -14.871 1.141 12.590 1.00 96.94 176 LEU A C 1
ATOM 1441 O O . LEU A 1 176 ? -15.367 1.091 13.711 1.00 96.94 176 LEU A O 1
ATOM 1445 N N . GLU A 1 177 ? -15.276 0.323 11.615 1.00 96.94 177 GLU A N 1
ATOM 1446 C CA . GLU A 1 177 ? -16.328 -0.676 11.836 1.00 96.94 177 GLU A CA 1
ATOM 1447 C C . GLU A 1 177 ? -15.968 -1.686 12.935 1.00 96.94 177 GLU A C 1
ATOM 1449 O O . GLU A 1 177 ? -16.832 -2.150 13.688 1.00 96.94 177 GLU A O 1
ATOM 1454 N N . THR A 1 178 ? -14.695 -2.078 12.997 1.00 96.44 178 THR A N 1
ATOM 1455 C CA . THR A 1 178 ? -14.189 -2.989 14.028 1.00 96.44 178 THR A CA 1
ATOM 1456 C C . THR A 1 178 ? -14.224 -2.309 15.393 1.00 96.44 178 THR A C 1
ATOM 1458 O O . THR A 1 178 ? -14.728 -2.891 16.356 1.00 96.44 178 THR A O 1
ATOM 1461 N N . LEU A 1 179 ? -13.766 -1.060 15.461 1.00 96.69 179 LEU A N 1
ATOM 1462 C CA . LEU A 1 179 ? -13.748 -0.248 16.670 1.00 96.69 179 LEU A CA 1
ATOM 1463 C C . LEU A 1 179 ? -15.165 -0.024 17.221 1.00 96.69 179 LEU A C 1
ATOM 1465 O O . LEU A 1 179 ? -15.411 -0.267 18.401 1.00 96.69 179 LEU A O 1
ATOM 1469 N N . ASP A 1 180 ? -16.128 0.302 16.358 1.00 96.94 180 ASP A N 1
ATOM 1470 C CA . ASP A 1 180 ? -17.544 0.454 16.711 1.00 96.94 180 ASP A CA 1
ATOM 1471 C C . ASP A 1 180 ? -18.124 -0.804 17.368 1.00 96.94 180 ASP A C 1
ATOM 1473 O O . ASP A 1 180 ? -18.867 -0.733 18.355 1.00 96.94 180 ASP A O 1
ATOM 1477 N N . LYS A 1 181 ? -17.814 -1.980 16.808 1.00 95.94 181 LYS A N 1
ATOM 1478 C CA . LYS A 1 181 ? -18.259 -3.269 17.359 1.00 95.94 181 LYS A CA 1
ATOM 1479 C C . LYS A 1 181 ? -17.627 -3.515 18.727 1.00 95.94 181 LYS A C 1
ATOM 1481 O O . LYS A 1 181 ? -18.326 -3.947 19.646 1.00 95.94 181 LYS A O 1
ATOM 1486 N N . MET A 1 182 ? -16.341 -3.211 18.872 1.00 95.62 182 MET A N 1
ATOM 1487 C CA . MET A 1 182 ? -15.611 -3.390 20.124 1.00 95.62 182 MET A CA 1
ATOM 1488 C C . MET A 1 182 ? -16.090 -2.434 21.223 1.00 95.62 182 MET A C 1
ATOM 1490 O O . MET A 1 182 ? -16.284 -2.875 22.353 1.00 95.62 182 MET A O 1
ATOM 1494 N N . PHE A 1 183 ? -16.383 -1.169 20.909 1.00 95.88 183 PHE A N 1
ATOM 1495 C CA . PHE A 1 183 ? -16.974 -0.226 21.867 1.00 95.88 183 PHE A CA 1
ATOM 1496 C C . PHE A 1 183 ? -18.338 -0.688 22.361 1.00 95.88 183 PHE A C 1
ATOM 1498 O O . PHE A 1 183 ? -18.560 -0.754 23.569 1.00 95.88 183 PHE A O 1
ATOM 1505 N N . LYS A 1 184 ? -19.219 -1.121 21.454 1.00 95.62 184 LYS A N 1
ATOM 1506 C CA . LYS A 1 184 ? -20.520 -1.689 21.840 1.00 95.62 184 LYS A CA 1
ATOM 1507 C C . LYS A 1 184 ? -20.361 -2.903 22.755 1.00 95.62 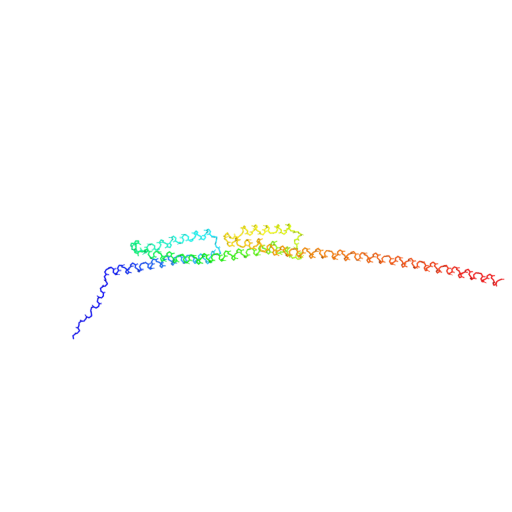184 LYS A C 1
ATOM 1509 O O . LYS A 1 184 ? -21.101 -3.035 23.728 1.00 95.62 184 LYS A O 1
ATOM 1514 N N . LEU A 1 185 ? -19.399 -3.780 22.463 1.00 94.62 185 LEU A N 1
ATOM 1515 C CA . LEU A 1 185 ? -19.125 -4.957 23.285 1.00 94.62 185 LEU A CA 1
ATOM 1516 C C . LEU A 1 185 ? -18.569 -4.582 24.666 1.00 94.62 185 LEU A C 1
ATOM 1518 O O . LEU A 1 185 ? -19.008 -5.147 25.670 1.00 94.62 185 LEU A O 1
ATOM 1522 N N . ARG A 1 186 ? -17.639 -3.623 24.734 1.00 94.12 186 ARG A N 1
ATOM 1523 C CA . ARG A 1 186 ? -17.081 -3.087 25.984 1.00 94.12 186 ARG A CA 1
ATOM 1524 C C . ARG A 1 186 ? -18.183 -2.508 26.864 1.00 94.12 186 ARG A C 1
ATOM 1526 O O . ARG A 1 186 ? -18.279 -2.862 28.038 1.00 94.12 186 ARG A O 1
ATOM 1533 N N . ASP A 1 187 ? -19.037 -1.670 26.289 1.00 93.94 187 ASP A N 1
ATOM 1534 C CA . ASP A 1 187 ? -20.109 -0.992 27.014 1.00 93.94 187 ASP A CA 1
ATOM 1535 C C . ASP A 1 187 ? -21.171 -1.992 27.498 1.00 93.94 187 ASP A C 1
ATOM 1537 O O . ASP A 1 187 ? -21.598 -1.933 28.651 1.00 93.94 187 ASP A O 1
ATOM 1541 N N . ALA A 1 188 ? -21.527 -2.981 26.670 1.00 94.88 188 ALA A N 1
ATOM 1542 C CA . ALA A 1 188 ? -22.413 -4.073 27.071 1.00 94.88 188 ALA A CA 1
ATOM 1543 C C . ALA A 1 188 ? -21.807 -4.923 28.200 1.00 94.88 188 ALA A C 1
ATOM 1545 O O . ALA A 1 188 ? -22.491 -5.249 29.168 1.00 94.88 188 ALA A O 1
ATOM 1546 N N . THR A 1 189 ? -20.514 -5.249 28.113 1.00 93.94 189 THR A N 1
ATOM 1547 C CA . THR A 1 189 ? -19.802 -6.014 29.150 1.00 93.94 189 THR A CA 1
ATOM 1548 C C . THR A 1 189 ? -19.770 -5.249 30.470 1.00 93.94 189 THR A C 1
ATOM 1550 O O . THR A 1 189 ? -20.006 -5.833 31.529 1.00 93.94 189 THR A O 1
ATOM 1553 N N . LYS A 1 190 ? -19.539 -3.933 30.414 1.00 94.56 190 LYS A N 1
ATOM 1554 C CA . LYS A 1 190 ? -19.594 -3.056 31.585 1.00 94.56 190 LYS A CA 1
ATOM 1555 C C . LYS A 1 190 ? -20.993 -3.032 32.200 1.00 94.56 190 LYS A C 1
ATOM 1557 O O . LYS A 1 190 ? -21.116 -3.282 33.391 1.00 94.56 190 LYS A O 1
ATOM 1562 N N . ALA A 1 191 ? -22.038 -2.849 31.393 1.00 96.25 191 ALA A N 1
ATOM 1563 C CA . ALA A 1 191 ? -23.418 -2.866 31.875 1.00 96.25 191 ALA A CA 1
ATOM 1564 C C . ALA A 1 191 ? -23.795 -4.206 32.533 1.00 96.25 191 ALA A C 1
ATOM 1566 O O . ALA A 1 191 ? -24.437 -4.224 33.580 1.00 96.25 191 ALA A O 1
ATOM 1567 N N . VAL A 1 192 ? -23.359 -5.335 31.959 1.00 96.44 192 VAL A N 1
ATOM 1568 C CA . VAL A 1 192 ? -23.567 -6.660 32.561 1.00 96.44 192 VAL A CA 1
ATOM 1569 C C . VAL A 1 192 ? -22.833 -6.775 33.894 1.00 96.44 192 VAL A C 1
ATOM 1571 O O . VAL A 1 192 ? -23.412 -7.284 34.852 1.00 96.44 192 VAL A O 1
ATOM 1574 N N . LYS A 1 193 ? -21.583 -6.310 33.976 1.00 95.69 193 LYS A N 1
ATOM 1575 C CA . LYS A 1 193 ? -20.798 -6.325 35.216 1.00 95.69 193 LYS A CA 1
ATOM 1576 C C . LYS A 1 193 ? -21.457 -5.481 36.309 1.00 95.69 193 LYS A C 1
ATOM 1578 O O . LYS A 1 193 ? -21.580 -5.958 37.434 1.00 95.69 193 LYS A O 1
ATOM 1583 N N . ASP A 1 194 ? -21.907 -4.279 35.967 1.00 96.06 194 ASP A N 1
ATOM 1584 C CA . ASP A 1 194 ? -22.557 -3.360 36.902 1.00 96.06 194 ASP A CA 1
ATOM 1585 C C . ASP A 1 194 ? -23.883 -3.958 37.413 1.00 96.06 194 ASP A C 1
ATOM 1587 O O . ASP A 1 194 ? -24.111 -4.009 38.620 1.00 96.06 194 ASP A O 1
ATOM 1591 N N . ALA A 1 195 ? -24.699 -4.547 36.529 1.00 96.06 195 ALA A N 1
ATOM 1592 C CA . ALA A 1 195 ? -25.935 -5.234 36.917 1.00 96.06 195 ALA A CA 1
ATOM 1593 C C . ALA A 1 195 ? -25.690 -6.474 37.801 1.00 96.06 195 ALA A C 1
ATOM 1595 O O . ALA A 1 195 ? -26.455 -6.744 38.727 1.00 96.06 195 ALA A O 1
ATOM 1596 N N . HIS A 1 196 ? -24.621 -7.239 37.542 1.00 94.81 196 HIS A N 1
ATOM 1597 C CA . HIS A 1 196 ? -24.238 -8.358 38.412 1.00 94.81 196 HIS A CA 1
ATOM 1598 C C . HIS A 1 196 ? -23.820 -7.871 39.798 1.00 94.81 196 HIS A C 1
ATOM 1600 O O . HIS A 1 196 ? -24.175 -8.505 40.790 1.00 94.81 196 HIS A O 1
ATOM 1606 N N . GLN A 1 197 ? -23.092 -6.755 39.874 1.00 96.06 197 GLN A N 1
ATOM 1607 C CA . GLN A 1 197 ? -22.700 -6.170 41.150 1.00 96.06 197 GLN A CA 1
ATOM 1608 C C . GLN A 1 197 ? -23.924 -5.700 41.945 1.00 96.06 197 GLN A C 1
ATOM 1610 O O . GLN A 1 197 ? -24.049 -6.052 43.114 1.00 96.06 197 GLN A O 1
ATOM 1615 N N . GLU A 1 198 ? -24.871 -5.010 41.304 1.00 96.56 198 GLU A N 1
ATOM 1616 C CA . GLU A 1 198 ? -26.131 -4.614 41.948 1.00 96.56 198 GLU A CA 1
ATOM 1617 C C . GLU A 1 198 ? -26.916 -5.820 42.480 1.00 96.56 198 GLU A C 1
ATOM 1619 O O . GLU A 1 198 ? -27.466 -5.774 43.581 1.00 96.56 198 GLU A O 1
ATOM 1624 N N . LEU A 1 199 ? -26.956 -6.923 41.727 1.00 96.81 199 LEU A N 1
ATOM 1625 C CA . LEU A 1 199 ? -27.645 -8.141 42.148 1.00 96.81 199 LEU A CA 1
ATOM 1626 C C . LEU A 1 199 ? -26.959 -8.803 43.353 1.00 96.81 199 LEU A C 1
ATOM 1628 O O . LEU A 1 199 ? -27.643 -9.270 44.264 1.00 96.81 199 LEU A O 1
ATOM 1632 N N . ILE A 1 200 ? -25.623 -8.812 43.394 1.00 96.56 200 ILE A N 1
ATOM 1633 C CA . ILE A 1 200 ? -24.854 -9.272 44.562 1.00 96.56 200 ILE A CA 1
ATOM 1634 C C . ILE A 1 200 ? -25.173 -8.403 45.783 1.00 96.56 200 ILE A C 1
ATOM 1636 O O . ILE A 1 200 ? -25.448 -8.934 46.861 1.00 96.56 200 ILE A O 1
ATOM 1640 N N . ASP A 1 201 ? -25.199 -7.083 45.613 1.00 96.31 201 ASP A N 1
ATOM 1641 C CA . ASP A 1 201 ? -25.484 -6.146 46.699 1.00 96.31 201 ASP A CA 1
ATOM 1642 C C . ASP A 1 201 ? -26.913 -6.336 47.242 1.00 96.31 201 ASP A C 1
ATOM 1644 O O . ASP A 1 201 ? -27.117 -6.368 48.457 1.00 96.31 201 ASP A O 1
ATOM 1648 N N . GLN A 1 202 ? -27.898 -6.564 46.364 1.00 96.50 202 GLN A N 1
ATOM 1649 C CA . GLN A 1 202 ? -29.275 -6.894 46.755 1.00 96.50 202 GLN A CA 1
ATOM 1650 C C . GLN A 1 202 ? -29.370 -8.223 47.516 1.00 96.50 202 GLN A C 1
ATOM 1652 O O . GLN A 1 202 ? -30.094 -8.311 48.512 1.00 96.50 202 GLN A O 1
ATOM 1657 N N . ILE A 1 203 ? -28.639 -9.257 47.081 1.00 96.31 203 ILE A N 1
ATOM 1658 C CA . ILE A 1 203 ? -28.592 -10.546 47.786 1.00 96.31 203 ILE A CA 1
ATOM 1659 C C . ILE A 1 203 ? -28.034 -10.349 49.195 1.00 96.31 203 ILE A C 1
ATOM 1661 O O . ILE A 1 203 ? -28.665 -10.802 50.152 1.00 96.31 203 ILE A O 1
ATOM 1665 N N . ASN A 1 204 ? -26.920 -9.630 49.338 1.00 96.00 204 ASN A N 1
ATOM 1666 C CA . ASN A 1 204 ? -26.303 -9.369 50.639 1.00 96.00 204 ASN A CA 1
ATOM 1667 C C . ASN A 1 204 ? -27.265 -8.626 51.580 1.00 96.00 204 ASN A C 1
ATOM 1669 O O . ASN A 1 204 ? -27.487 -9.067 52.707 1.00 96.00 204 ASN A O 1
ATOM 1673 N N . GLN A 1 205 ? -27.933 -7.573 51.094 1.00 96.06 205 GLN A N 1
ATOM 1674 C CA . GLN A 1 205 ? -28.945 -6.845 51.872 1.00 96.06 205 GLN A CA 1
ATOM 1675 C C . GLN A 1 205 ? -30.121 -7.743 52.289 1.00 96.06 205 GLN A C 1
ATOM 1677 O O . GLN A 1 205 ? -30.614 -7.662 53.417 1.00 96.06 205 GLN A O 1
ATOM 1682 N N . SER A 1 206 ? -30.584 -8.621 51.393 1.00 94.69 206 SER A N 1
ATOM 1683 C CA . SER A 1 206 ? -31.674 -9.554 51.701 1.00 94.69 206 SER A CA 1
ATOM 1684 C C . SER A 1 206 ? -31.276 -10.590 52.760 1.00 94.69 206 SER A C 1
ATOM 1686 O O . SER A 1 206 ? -32.085 -10.911 53.632 1.00 94.69 206 SER A O 1
ATOM 1688 N N . GLN A 1 207 ? -30.026 -11.065 52.728 1.00 95.19 207 GLN A N 1
ATOM 1689 C CA . GLN A 1 207 ? -29.476 -11.995 53.714 1.00 95.19 207 GLN A CA 1
ATOM 1690 C C . GLN A 1 207 ? -29.327 -11.337 55.088 1.00 95.19 207 GLN A C 1
ATOM 1692 O O . GLN A 1 207 ? -29.723 -11.934 56.086 1.00 95.19 207 GLN A O 1
ATOM 1697 N N . GLU A 1 208 ? -28.829 -10.101 55.155 1.00 95.38 208 GLU A N 1
ATOM 1698 C CA . GLU A 1 208 ? -28.764 -9.338 56.408 1.00 95.38 208 GLU A CA 1
ATOM 1699 C C . GLU A 1 208 ? -30.152 -9.160 57.026 1.00 95.38 208 GLU A C 1
ATOM 1701 O O . GLU A 1 208 ? -30.352 -9.436 58.210 1.00 95.38 208 GLU A O 1
ATOM 1706 N N . ARG A 1 209 ? -31.142 -8.780 56.211 1.00 95.31 209 ARG A N 1
ATOM 1707 C CA . ARG A 1 209 ? -32.527 -8.643 56.671 1.00 95.31 209 ARG A CA 1
ATOM 1708 C C . ARG A 1 209 ? -33.107 -9.966 57.169 1.00 95.31 209 ARG A C 1
ATOM 1710 O O . ARG A 1 209 ? -33.811 -9.976 58.175 1.00 95.31 209 ARG A O 1
ATOM 1717 N N . LEU A 1 210 ? -32.828 -11.072 56.480 1.00 95.44 210 LEU A N 1
ATOM 1718 C CA . LEU A 1 210 ? -33.268 -12.399 56.908 1.00 95.44 210 LEU A CA 1
ATOM 1719 C C . LEU A 1 210 ? -32.639 -12.790 58.252 1.00 95.44 210 LEU A C 1
ATOM 1721 O O . LEU A 1 210 ? -33.341 -13.305 59.118 1.00 95.44 210 LEU A O 1
ATOM 1725 N N . ASN A 1 211 ? -31.348 -12.510 58.444 1.00 94.94 211 ASN A N 1
ATOM 1726 C CA . ASN A 1 211 ? -30.648 -12.772 59.702 1.00 94.94 211 ASN A CA 1
ATOM 1727 C C . ASN A 1 211 ? -31.231 -11.955 60.864 1.00 94.94 211 ASN A C 1
ATOM 1729 O O . ASN A 1 211 ? -31.404 -12.498 61.954 1.00 94.94 211 ASN A O 1
ATOM 1733 N N . LEU A 1 212 ? -31.582 -10.686 60.629 1.00 95.50 212 LEU A N 1
ATOM 1734 C CA . LEU A 1 212 ? -32.265 -9.851 61.622 1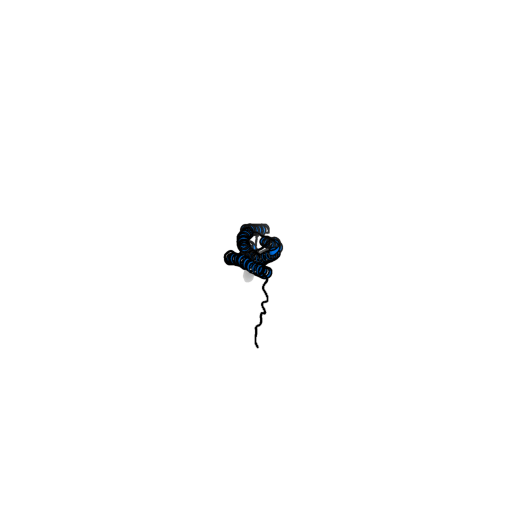.00 95.50 212 LEU A CA 1
ATOM 1735 C C . LEU A 1 212 ? -33.627 -10.441 62.008 1.00 95.50 212 LEU A C 1
ATOM 1737 O O . LEU A 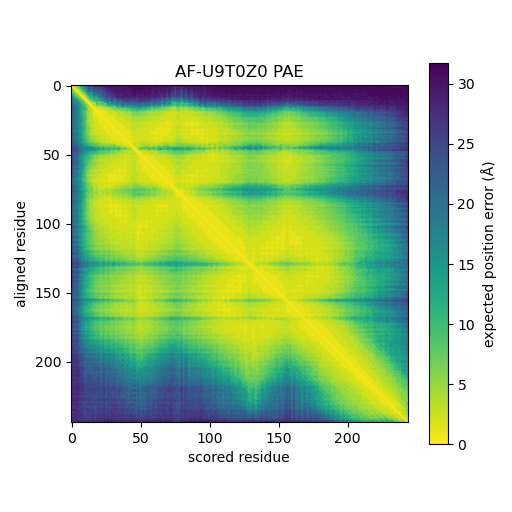1 212 ? -33.870 -10.661 63.189 1.00 95.50 212 LEU A O 1
ATOM 1741 N N . LEU A 1 213 ? -34.462 -10.795 61.025 1.00 95.38 213 LEU A N 1
ATOM 1742 C CA . LEU A 1 213 ? -35.774 -11.413 61.270 1.00 95.38 213 LEU A CA 1
ATOM 1743 C C . LEU A 1 213 ? -35.669 -12.753 62.016 1.00 95.38 213 LEU A C 1
ATOM 1745 O O . LEU A 1 213 ? -36.500 -13.061 62.867 1.00 95.38 213 LEU A O 1
ATOM 1749 N N . LEU A 1 214 ? -34.654 -13.567 61.706 1.00 94.69 214 LEU A N 1
ATOM 1750 C CA . LEU A 1 214 ? -34.367 -14.805 62.437 1.00 94.69 214 LEU A CA 1
ATOM 1751 C C . LEU A 1 214 ? -34.013 -14.513 63.896 1.00 94.69 214 LEU A C 1
ATOM 1753 O O . LEU A 1 214 ? -34.543 -15.172 64.785 1.00 94.69 214 LEU A O 1
ATOM 1757 N N . SER A 1 215 ? -33.150 -13.525 64.141 1.00 93.44 215 SER A N 1
ATOM 1758 C CA . SER A 1 215 ? -32.762 -13.118 65.494 1.00 93.44 215 SER A CA 1
ATOM 1759 C C . SER A 1 215 ? -33.947 -12.579 66.296 1.00 93.44 215 SER A C 1
ATOM 1761 O O . SER A 1 215 ? -34.111 -12.964 67.449 1.00 93.44 215 SER A O 1
ATOM 1763 N N . GLU A 1 216 ? -34.782 -11.733 65.688 1.00 94.06 216 GLU A N 1
ATOM 1764 C CA . GLU A 1 216 ? -36.016 -11.218 66.296 1.00 94.06 216 GLU A CA 1
ATOM 1765 C C . GLU A 1 216 ? -36.949 -12.369 66.682 1.00 94.06 216 GLU A C 1
ATOM 1767 O O . GLU A 1 216 ? -37.389 -12.453 67.824 1.00 94.06 216 GLU A O 1
ATOM 1772 N N . LYS A 1 217 ? -37.166 -13.324 65.771 1.00 93.62 217 LYS A N 1
ATOM 1773 C CA . LYS A 1 217 ? -38.010 -14.492 66.038 1.00 93.62 217 LYS A CA 1
ATOM 1774 C C . LYS A 1 217 ? -37.462 -15.375 67.165 1.00 93.62 217 LYS A C 1
ATOM 1776 O O . LYS A 1 217 ? -38.235 -15.840 67.997 1.00 93.62 217 LYS A O 1
ATOM 1781 N N . TYR A 1 218 ? -36.149 -15.616 67.201 1.00 93.25 218 TYR A N 1
ATOM 1782 C CA . TYR A 1 218 ? -35.522 -16.368 68.295 1.00 93.25 218 TYR A CA 1
ATOM 1783 C C . TYR A 1 218 ? -35.692 -15.664 69.643 1.00 93.25 218 TYR A C 1
ATOM 1785 O O . TYR A 1 218 ? -35.870 -16.330 70.661 1.00 93.25 218 TYR A O 1
ATOM 1793 N N . GLN A 1 219 ? -35.649 -14.332 69.652 1.00 92.25 219 GLN A N 1
ATOM 1794 C CA . GLN A 1 219 ? -35.847 -13.547 70.861 1.00 92.25 219 GLN A CA 1
ATOM 1795 C C . GLN A 1 219 ? -37.308 -13.573 71.329 1.00 92.25 219 GLN A C 1
ATOM 1797 O O . GLN A 1 219 ? -37.548 -13.825 72.505 1.00 92.25 219 GLN A O 1
ATOM 1802 N N . GLU A 1 220 ? -38.278 -13.424 70.421 1.00 92.25 220 GLU A N 1
ATOM 1803 C CA . GLU A 1 220 ? -39.703 -13.594 70.744 1.00 92.25 220 GLU A CA 1
ATOM 1804 C C . GLU A 1 220 ? -39.989 -14.987 71.327 1.00 92.25 220 GLU A C 1
ATOM 1806 O O . GLU A 1 220 ? -40.692 -15.120 72.325 1.00 92.25 220 GLU A O 1
ATOM 1811 N N . GLU A 1 221 ? -39.428 -16.042 70.728 1.00 91.06 221 GLU A N 1
ATOM 1812 C CA . GLU A 1 221 ? -39.599 -17.419 71.207 1.00 91.06 221 GLU A CA 1
ATOM 1813 C C . GLU A 1 221 ? -38.985 -17.620 72.602 1.00 91.06 221 GLU A C 1
ATOM 1815 O O . GLU A 1 221 ? -39.572 -18.299 73.447 1.00 91.06 221 GLU A O 1
ATOM 1820 N N . PHE A 1 222 ? -37.839 -16.990 72.874 1.00 91.88 222 PHE A N 1
ATOM 1821 C CA . PHE A 1 222 ? -37.231 -16.977 74.202 1.00 91.88 222 PHE A CA 1
ATOM 1822 C C . PHE A 1 222 ? -38.123 -16.270 75.235 1.00 91.88 222 PHE A C 1
ATOM 1824 O O . PHE A 1 222 ? -38.380 -16.836 76.295 1.00 91.88 222 PHE A O 1
ATOM 1831 N N . GLU A 1 223 ? -38.653 -15.087 74.911 1.00 91.62 223 GLU A N 1
ATOM 1832 C CA . GLU A 1 223 ? -39.553 -14.325 75.791 1.00 91.62 223 GLU A CA 1
ATOM 1833 C C . GLU A 1 223 ? -40.856 -15.089 76.088 1.00 91.62 223 GLU A C 1
ATOM 1835 O O . GLU A 1 223 ? -41.314 -15.123 77.232 1.00 91.62 223 GLU A O 1
ATOM 1840 N N . TYR A 1 224 ? -41.446 -15.755 75.089 1.00 90.88 224 TYR A N 1
ATOM 1841 C CA . TYR A 1 224 ? -42.612 -16.619 75.302 1.00 90.88 224 TYR A CA 1
ATOM 1842 C C . TYR A 1 224 ? -42.301 -17.793 76.232 1.00 90.88 224 TYR A C 1
ATOM 1844 O O . TYR A 1 224 ? -43.112 -18.115 77.102 1.00 90.88 224 TYR A O 1
ATOM 1852 N N . ASN A 1 225 ? -41.142 -18.433 76.064 1.00 91.00 225 ASN A N 1
ATOM 1853 C CA . ASN A 1 225 ? -40.732 -19.535 76.931 1.00 91.00 225 ASN A CA 1
ATOM 1854 C C . ASN A 1 225 ? -40.517 -19.064 78.375 1.00 91.00 225 ASN A C 1
ATOM 1856 O O . ASN A 1 225 ? -40.993 -19.727 79.294 1.00 91.00 225 ASN A O 1
ATOM 1860 N N . GLU A 1 226 ? -39.896 -17.899 78.578 1.00 91.75 226 GLU A N 1
ATOM 1861 C CA . GLU A 1 226 ? -39.720 -17.304 79.908 1.00 91.75 226 GLU A CA 1
ATOM 1862 C C . GLU A 1 226 ? -41.076 -17.032 80.586 1.00 91.75 226 GLU A C 1
ATOM 1864 O O . GLU A 1 226 ? -41.280 -17.390 81.746 1.00 91.75 226 GLU A O 1
ATOM 1869 N N . GLN A 1 227 ? -42.057 -16.497 79.848 1.00 91.88 227 GLN A N 1
ATOM 1870 C CA . GLN A 1 227 ? -43.416 -16.286 80.367 1.00 91.88 227 GLN A CA 1
ATOM 1871 C C . GLN A 1 227 ? -44.129 -17.596 80.729 1.00 91.88 227 GLN A C 1
ATOM 1873 O O . GLN A 1 227 ? -44.852 -17.653 81.729 1.00 91.88 227 GLN A O 1
ATOM 1878 N N . ILE A 1 228 ? -43.955 -18.650 79.925 1.00 92.06 228 ILE A N 1
ATOM 1879 C CA . ILE A 1 228 ? -44.513 -19.977 80.218 1.00 92.06 228 ILE A CA 1
ATOM 1880 C C . ILE A 1 228 ? -43.891 -20.536 81.500 1.00 92.06 228 ILE A C 1
ATOM 1882 O O . ILE A 1 228 ? -44.629 -21.007 82.366 1.00 92.06 228 ILE A O 1
ATOM 1886 N N . GLU A 1 229 ? -42.568 -20.462 81.649 1.00 91.62 229 GLU A N 1
ATOM 1887 C CA . GLU A 1 229 ? -41.873 -20.901 82.865 1.00 91.62 229 GLU A CA 1
ATOM 1888 C C . GLU A 1 229 ? -42.355 -20.130 84.101 1.00 91.62 229 GLU A C 1
ATOM 1890 O O . GLU A 1 229 ? -42.645 -20.732 85.138 1.00 91.62 229 GLU A O 1
ATOM 1895 N N . GLU A 1 230 ? -42.531 -18.813 83.987 1.00 89.56 230 GLU A N 1
ATOM 1896 C CA . GLU A 1 230 ? -43.031 -17.979 85.080 1.00 89.56 230 GLU A CA 1
ATOM 1897 C C . GLU A 1 230 ? -44.471 -18.354 85.485 1.00 89.56 230 GLU A C 1
ATOM 1899 O O . GLU A 1 230 ? -44.808 -18.397 86.673 1.00 89.56 230 GLU A O 1
ATOM 1904 N N . LEU A 1 231 ? -45.332 -18.659 84.507 1.00 92.12 231 LEU A N 1
ATOM 1905 C CA . LEU A 1 231 ? -46.698 -19.134 84.745 1.00 92.12 231 LEU A CA 1
ATOM 1906 C C . LEU A 1 231 ? -46.725 -20.518 85.398 1.00 92.12 231 LEU A C 1
ATOM 1908 O O . LEU A 1 231 ? -47.509 -20.721 86.326 1.00 92.12 231 LEU A O 1
ATOM 1912 N N . ILE A 1 232 ? -45.879 -21.449 84.948 1.00 91.75 232 ILE A N 1
ATOM 1913 C CA . ILE A 1 232 ? -45.736 -22.778 85.563 1.00 91.75 232 ILE A CA 1
ATOM 1914 C C . ILE A 1 232 ? -45.336 -22.623 87.033 1.00 91.75 232 ILE A C 1
ATOM 1916 O O . ILE A 1 232 ? -45.992 -23.183 87.908 1.00 91.75 232 ILE A O 1
ATOM 1920 N N . SER A 1 233 ? -44.342 -21.779 87.315 1.00 89.56 233 SER A N 1
ATOM 1921 C CA . SER A 1 233 ? -43.868 -21.520 88.678 1.00 89.56 233 SER A CA 1
ATOM 1922 C C . SER A 1 233 ? -44.976 -20.954 89.586 1.00 89.56 233 SER A C 1
ATOM 1924 O O . SER A 1 233 ? -45.172 -21.420 90.710 1.00 89.56 233 SER A O 1
ATOM 1926 N N . LYS A 1 234 ? -45.795 -20.016 89.080 1.00 91.12 234 LYS A N 1
ATOM 1927 C CA . LYS A 1 234 ? -46.971 -19.483 89.804 1.00 91.12 234 LYS A CA 1
ATOM 1928 C C . LYS A 1 234 ? -48.043 -20.544 90.067 1.00 91.12 234 LYS A C 1
ATOM 1930 O O . LYS A 1 234 ? -48.669 -20.529 91.128 1.00 91.12 234 LYS A O 1
ATOM 1935 N N . ILE A 1 235 ? -48.288 -21.443 89.111 1.00 89.81 235 ILE A N 1
ATOM 1936 C CA . ILE A 1 235 ? -49.224 -22.562 89.291 1.00 89.81 235 ILE A CA 1
ATOM 1937 C C . ILE A 1 235 ? -48.716 -23.485 90.401 1.00 89.81 235 ILE A C 1
ATOM 1939 O O . ILE A 1 235 ? -49.493 -23.840 91.290 1.00 89.81 235 ILE A O 1
ATOM 1943 N N . ASP A 1 236 ? -47.430 -23.829 90.394 1.00 88.62 236 ASP A N 1
ATOM 1944 C CA . ASP A 1 236 ? -46.831 -24.700 91.406 1.00 88.62 236 ASP A CA 1
ATOM 1945 C C . ASP A 1 236 ? -46.936 -24.089 92.814 1.00 88.62 236 ASP A C 1
ATOM 1947 O O . ASP A 1 236 ? -47.372 -24.772 93.745 1.00 88.62 236 ASP A O 1
ATOM 1951 N N . GLU A 1 237 ? -46.650 -22.790 92.976 1.00 83.44 237 GLU A N 1
ATOM 1952 C CA . GLU A 1 237 ? -46.818 -22.075 94.252 1.00 83.44 237 GLU A CA 1
ATOM 1953 C C . GLU A 1 237 ? -48.267 -22.086 94.762 1.00 83.44 237 GLU A C 1
ATOM 1955 O O . GLU A 1 237 ? -48.514 -22.386 95.935 1.00 83.44 237 GLU A O 1
ATOM 1960 N N . LEU A 1 238 ? -49.242 -21.789 93.896 1.00 82.69 238 LEU A N 1
ATOM 1961 C CA . LEU A 1 238 ? -50.666 -21.809 94.254 1.00 82.69 238 LEU A CA 1
ATOM 1962 C C . LEU A 1 238 ? -51.137 -23.213 94.642 1.00 82.69 238 LEU A C 1
ATOM 1964 O O . LEU A 1 238 ? -51.919 -23.378 95.582 1.00 82.69 238 LEU A O 1
ATOM 1968 N N . THR A 1 239 ? -50.642 -24.234 93.946 1.00 77.44 239 THR A N 1
ATOM 1969 C CA . THR A 1 239 ? -50.958 -25.634 94.246 1.00 77.44 239 THR A CA 1
ATOM 1970 C C . THR A 1 239 ? -50.413 -26.020 95.622 1.00 77.44 239 THR A C 1
ATOM 1972 O O . THR A 1 239 ? -51.109 -26.666 96.405 1.00 77.44 239 THR A O 1
ATOM 1975 N N . LEU A 1 240 ? -49.213 -25.551 95.975 1.00 73.94 240 LEU A N 1
ATOM 1976 C CA . LEU A 1 240 ? -48.602 -25.750 97.292 1.00 73.94 240 LEU A CA 1
ATOM 1977 C C . LEU A 1 240 ? -49.366 -25.034 98.419 1.00 73.94 240 LEU A C 1
ATOM 1979 O O . LEU A 1 240 ? -49.460 -25.557 99.529 1.00 73.94 240 LEU A O 1
ATOM 1983 N N . GLN A 1 241 ? -49.943 -23.862 98.138 1.00 73.19 241 GLN A N 1
ATOM 1984 C CA . GLN A 1 241 ? -50.784 -23.117 99.084 1.00 73.19 241 GLN A CA 1
ATOM 1985 C C . GLN A 1 241 ? -52.160 -23.758 99.303 1.00 73.19 241 GLN A C 1
ATOM 1987 O O . GLN A 1 241 ? -52.669 -23.710 100.414 1.00 73.19 241 GLN A O 1
ATOM 1992 N N . LEU A 1 242 ? -52.752 -24.376 98.276 1.00 66.81 242 LEU A N 1
ATOM 1993 C CA . LEU A 1 242 ? -54.017 -25.123 98.382 1.00 66.81 242 LEU A CA 1
ATOM 1994 C C . LEU A 1 242 ? -53.861 -26.498 99.059 1.00 66.81 242 LEU A C 1
ATOM 1996 O O . LEU A 1 242 ? -54.857 -27.120 99.425 1.00 66.81 242 LEU A O 1
ATOM 2000 N N . SER A 1 243 ? -52.623 -26.977 99.197 1.00 63.97 243 SER A N 1
ATOM 2001 C CA . SER A 1 243 ? -52.274 -28.275 99.792 1.00 63.97 243 SER A CA 1
ATOM 2002 C C . SER A 1 243 ? -51.973 -28.211 101.298 1.00 63.97 243 SER A C 1
ATOM 2004 O O . SER A 1 243 ? -51.713 -29.255 101.898 1.00 63.97 243 SER A O 1
ATOM 2006 N N . ASN A 1 244 ? -51.985 -27.012 101.892 1.00 52.41 244 ASN A N 1
ATOM 2007 C CA . ASN A 1 244 ? -51.756 -26.734 103.317 1.00 52.41 244 ASN A CA 1
ATOM 2008 C C . ASN A 1 244 ? -53.012 -26.139 103.963 1.00 52.41 244 ASN A C 1
ATOM 2010 O O . ASN A 1 244 ? -53.205 -26.379 105.176 1.00 52.41 244 ASN A O 1
#